Protein AF-A0A9D4ZXF5-F1 (afdb_monomer_lite)

Organism: Pisum sativum (NCBI:txid3888)

Sequence (281 aa):
MQYASSAAFLLAVYSNYLSAAKAQLNCPEGQIQPQELLNFVKSQADYILGKNPEDMSYLVGYGPKYPIHVHHRGASIASVFSLHSEVGCTQGFDAWYNRIQPNPNVIYGGLVGGPDRNDDYSDDRSNYEQTEPTISGSAPLVGIFAKLQSSYGNIGSYHNESPLPQRKNPSTAYLSKELTHKTPQGAPVEFLHSISSSWTVGTTTYYRHKVIIKNTSVKPVSDLKLVIENLSGSVWGLSPTGEKNTYELPQWLKVLNPGSECIFVYVQGGPQAKILIQSFH

pLDDT: mean 87.0, std 17.88, range [28.95, 98.56]

InterPro domains:
  IPR001701 Glycoside hydrolase family 9 [PF00759] (1-144)
  IPR008928 Six-hairpin glycosidase superfamily [SSF48208] (1-154)
  IPR012341 Six-hairpin glycosidase-like superfamily [G3DSA:1.50.10.10] (1-163)
  IPR018221 Glycoside hydrolase family 9, His active site [PS00592] (47-73)
  IPR019028 Carbohydrate binding domain CBM49 [PF09478] (190-268)
  IPR019028 Carbohydrate binding domain CBM49 [SM01063] (189-269)

Secondary structure (DSSP, 8-state):
-HHHHHHHHHHHHHHHHHHHTT--EEETTEEE-HHHHHHHHHHHHHHHTT-STT---SBTT-SSS--SS-S-HHHHSPPHHHHSS---HHHHIIIIIT-SSPPSS--TT-B-----TTS-----TT-HHHH---HHHHHHHHHHHHHHHHHTSS-----S------------------------TT-SEEEEEEEEEEEEETTEEEEEEEEEEEE-SSS-EES-EEEEET--S-EESSEE-SSTTEEE--TT--EE-TT-EEEEEEEEESSPPEEEEEE--

Radius of gyration: 23.38 Å; chains: 1; bounding box: 67×36×62 Å

Foldseek 3Di:
DLVLLVVLLVLLVVLVVCVVVVHWDDDPVGTHHSVNSLVVSVVSVVVCQQPAPVSAHLFWPHDPHYQQAAQDLVQQDADCVVVVDDADPVSSCVPGQQDPDGGNHTPGQFRFLAADPVNDADSHNVPRNGRYGDPSRRVSVVSSVVSVCVVVPDDDPPPPDDPDPPPPDDDPPPPQPFPQPDDPPPDQWGKTKTFPDWDDDDHWIKTKIKIKIFGQDQAKKFPWKKAWAPADWDKAQWDDDPDPSITHGDPVPGIAHHGRMGMMITMDTDDDIDMDTPDID

Structure (mmCIF, N/CA/C/O backbone):
data_AF-A0A9D4ZXF5-F1
#
_entry.id   AF-A0A9D4ZXF5-F1
#
loop_
_atom_site.group_PDB
_atom_site.id
_atom_site.type_symbol
_atom_site.label_atom_id
_atom_site.label_alt_id
_atom_site.label_comp_id
_atom_site.label_asym_id
_atom_site.label_entity_id
_atom_site.label_seq_id
_atom_site.pdbx_PDB_ins_code
_atom_site.Cartn_x
_atom_site.Cartn_y
_atom_site.Cartn_z
_atom_site.occupancy
_atom_site.B_iso_or_equiv
_atom_site.auth_seq_id
_atom_site.auth_comp_id
_atom_site.auth_asym_id
_atom_site.auth_atom_id
_atom_site.pdbx_PDB_model_num
ATOM 1 N N . MET A 1 1 ? -10.308 3.036 -8.025 1.00 95.25 1 MET A N 1
ATOM 2 C CA . MET A 1 1 ? -10.083 2.537 -6.649 1.00 95.25 1 MET A CA 1
ATOM 3 C C . MET A 1 1 ? -9.654 3.600 -5.651 1.00 95.25 1 MET A C 1
ATOM 5 O O . MET A 1 1 ? -10.119 3.530 -4.521 1.00 95.25 1 MET A O 1
ATOM 9 N N . GLN A 1 2 ? -8.863 4.614 -6.023 1.00 95.31 2 GLN A N 1
ATOM 10 C CA . GLN A 1 2 ? -8.478 5.701 -5.101 1.00 95.31 2 GLN A CA 1
ATOM 11 C C . GLN A 1 2 ? -9.657 6.349 -4.345 1.00 95.31 2 GLN A C 1
ATOM 13 O O . GLN A 1 2 ? -9.568 6.605 -3.144 1.00 95.31 2 GLN A O 1
ATOM 18 N N . TYR A 1 3 ? -10.773 6.612 -5.032 1.00 96.50 3 TYR A N 1
ATOM 19 C CA . TYR A 1 3 ? -11.962 7.182 -4.394 1.00 96.50 3 TYR A CA 1
ATOM 20 C C . TYR A 1 3 ? -12.623 6.210 -3.416 1.00 96.50 3 TYR A C 1
ATOM 22 O O . TYR A 1 3 ? -12.947 6.602 -2.298 1.00 96.50 3 TYR A O 1
ATOM 30 N N . ALA A 1 4 ? -12.767 4.942 -3.810 1.00 96.94 4 ALA A N 1
ATOM 31 C CA . ALA A 1 4 ? -13.351 3.904 -2.968 1.00 96.94 4 ALA A CA 1
ATOM 32 C C . ALA A 1 4 ? -12.530 3.694 -1.685 1.00 96.94 4 ALA A C 1
ATOM 34 O O . ALA A 1 4 ? -13.103 3.672 -0.597 1.00 96.94 4 ALA A O 1
ATOM 35 N N . SER A 1 5 ? -11.193 3.635 -1.782 1.00 97.75 5 SER A N 1
ATOM 36 C CA . SER A 1 5 ? -10.326 3.495 -0.604 1.00 97.75 5 SER A CA 1
ATOM 37 C C . SER A 1 5 ? -10.416 4.709 0.325 1.00 97.75 5 SER A C 1
ATOM 39 O O . SER A 1 5 ? -10.546 4.553 1.538 1.00 97.75 5 SER A O 1
ATOM 41 N N . SER A 1 6 ? -10.422 5.924 -0.226 1.00 98.00 6 SER A N 1
ATOM 42 C CA . SER A 1 6 ? -10.533 7.157 0.564 1.00 98.00 6 SER A CA 1
ATOM 43 C C . SER A 1 6 ? -11.889 7.276 1.266 1.00 98.00 6 SER A C 1
ATOM 45 O O . SER A 1 6 ? -11.947 7.572 2.460 1.00 98.00 6 SER A O 1
ATOM 47 N N . ALA A 1 7 ? -12.985 7.001 0.554 1.00 98.25 7 ALA A N 1
ATOM 48 C CA . ALA A 1 7 ? -14.332 7.028 1.116 1.00 98.25 7 ALA A CA 1
ATOM 49 C C . ALA A 1 7 ? -14.506 5.959 2.203 1.00 98.25 7 ALA A C 1
ATOM 51 O O . ALA A 1 7 ? -14.983 6.264 3.295 1.00 98.25 7 ALA A O 1
ATOM 52 N N . ALA A 1 8 ? -14.047 4.728 1.951 1.00 98.19 8 ALA A N 1
ATOM 53 C CA . ALA A 1 8 ? -14.083 3.654 2.939 1.00 98.19 8 ALA A CA 1
ATOM 54 C C . ALA A 1 8 ? -13.289 4.016 4.205 1.00 98.19 8 ALA A C 1
ATOM 56 O O . ALA A 1 8 ? -13.745 3.753 5.316 1.00 98.19 8 ALA A O 1
ATOM 57 N N . PHE A 1 9 ? -12.142 4.687 4.076 1.00 98.19 9 PHE A N 1
ATOM 58 C CA . PHE A 1 9 ? -11.377 5.142 5.235 1.00 98.19 9 PHE A CA 1
ATOM 59 C C . PHE A 1 9 ? -12.146 6.180 6.060 1.00 98.19 9 PHE A C 1
ATOM 61 O O . PHE A 1 9 ? -12.227 6.052 7.282 1.00 98.19 9 PHE A O 1
ATOM 68 N N . LEU A 1 10 ? -12.770 7.168 5.412 1.00 97.94 10 LEU A N 1
ATOM 69 C CA . LEU A 1 10 ? -13.590 8.164 6.107 1.00 97.94 10 LEU A CA 1
ATOM 70 C C . LEU A 1 10 ? -14.777 7.524 6.831 1.00 97.94 10 LEU A C 1
ATOM 72 O O . LEU A 1 10 ? -15.039 7.867 7.982 1.00 97.94 10 LEU A O 1
ATOM 76 N N . LEU A 1 11 ? -15.452 6.557 6.208 1.00 97.19 11 LEU A N 1
ATOM 77 C CA . LEU A 1 11 ? -16.541 5.813 6.847 1.00 97.19 11 LEU A CA 1
ATOM 78 C C . LEU A 1 11 ? -16.043 4.986 8.038 1.00 97.19 11 LEU A C 1
ATOM 80 O O . LEU A 1 11 ? -16.704 4.949 9.076 1.00 97.19 11 LEU A O 1
ATOM 84 N N . ALA A 1 12 ? -14.854 4.388 7.935 1.00 96.50 12 ALA A N 1
ATOM 85 C CA . ALA A 1 12 ? -14.232 3.665 9.041 1.00 96.50 12 ALA A CA 1
ATOM 86 C C . ALA A 1 12 ? -13.977 4.595 10.235 1.00 96.50 12 ALA A C 1
ATOM 88 O O . ALA A 1 12 ? -14.323 4.262 11.369 1.00 96.50 12 ALA A O 1
ATOM 89 N N . VAL A 1 13 ? -13.425 5.783 9.984 1.00 96.94 13 VAL A N 1
ATOM 90 C CA . VAL A 1 13 ? -13.195 6.802 11.016 1.00 96.94 13 VAL A CA 1
ATOM 91 C C . VAL A 1 13 ? -14.521 7.276 11.608 1.00 96.94 13 VAL A C 1
ATOM 93 O O . VAL A 1 13 ? -14.679 7.295 12.828 1.00 96.94 13 VAL A O 1
ATOM 96 N N . TYR A 1 14 ? -15.498 7.602 10.766 1.00 96.56 14 TYR A N 1
ATOM 97 C CA . TYR A 1 14 ? -16.788 8.122 11.206 1.00 96.56 14 TYR A CA 1
ATOM 98 C C . TYR A 1 14 ? -17.585 7.107 12.037 1.00 96.56 14 TYR A C 1
ATOM 100 O O . TYR A 1 14 ? -18.199 7.476 13.039 1.00 96.56 14 TYR A O 1
ATOM 108 N N . SER A 1 15 ? -17.487 5.813 11.719 1.00 95.44 15 SER A N 1
ATOM 109 C CA . SER A 1 15 ? -18.076 4.747 12.539 1.00 95.44 15 SER A CA 1
ATOM 110 C C . SER A 1 15 ? -17.567 4.755 13.990 1.00 95.44 15 SER A C 1
ATOM 112 O O . SER A 1 15 ? -18.337 4.499 14.918 1.00 95.44 15 SER A O 1
ATOM 114 N N . ASN A 1 16 ? -16.299 5.124 14.222 1.00 92.88 16 ASN A N 1
ATOM 115 C CA . ASN A 1 16 ? -15.750 5.240 15.575 1.00 92.88 16 ASN A CA 1
ATOM 116 C C . ASN A 1 16 ? -16.345 6.443 16.314 1.00 92.88 16 ASN A C 1
ATOM 118 O O . ASN A 1 16 ? -16.670 6.321 17.493 1.00 92.88 16 ASN A O 1
ATOM 122 N N . TYR A 1 17 ? -16.520 7.578 15.630 1.00 96.06 17 TYR A N 1
ATOM 123 C CA . TYR A 1 17 ? -17.163 8.760 16.211 1.00 96.06 17 TYR A CA 1
ATOM 124 C C . TYR A 1 17 ? -18.605 8.469 16.625 1.00 96.06 17 TYR A C 1
ATOM 126 O O . TYR A 1 17 ? -18.990 8.783 17.750 1.00 96.06 17 TYR A O 1
ATOM 134 N N . LEU A 1 18 ? -19.383 7.817 15.757 1.00 95.94 18 LEU A N 1
ATOM 135 C CA . LEU A 1 18 ? -20.759 7.435 16.075 1.00 95.94 18 LEU A CA 1
ATOM 136 C C . LEU A 1 18 ? -20.817 6.438 17.239 1.00 95.94 18 LEU A C 1
ATOM 138 O O . LEU A 1 18 ? -21.590 6.639 18.173 1.00 95.94 18 LEU A O 1
ATOM 142 N N . SER A 1 19 ? -19.946 5.423 17.240 1.00 93.56 19 SER A N 1
ATOM 143 C CA . SER A 1 19 ? -19.832 4.467 18.352 1.00 93.56 19 SER A CA 1
ATOM 144 C C . SER A 1 19 ? -19.529 5.165 19.681 1.00 93.56 19 SER A C 1
ATOM 146 O O . SER A 1 19 ? -20.197 4.911 20.682 1.00 93.56 19 SER A O 1
ATOM 148 N N . ALA A 1 20 ? -18.556 6.082 19.693 1.00 94.62 20 ALA A N 1
ATOM 149 C CA . ALA A 1 20 ? -18.167 6.829 20.888 1.00 94.62 20 ALA A CA 1
ATOM 150 C C . ALA A 1 20 ? -19.288 7.751 21.391 1.00 94.62 20 ALA A C 1
ATOM 152 O O . ALA A 1 20 ? -19.499 7.872 22.597 1.00 94.62 20 ALA A O 1
ATOM 153 N N . ALA A 1 21 ? -20.038 8.359 20.472 1.00 96.94 21 ALA A N 1
ATOM 154 C CA . ALA A 1 21 ? -21.180 9.210 20.786 1.00 96.94 21 ALA A CA 1
ATOM 155 C C . ALA A 1 21 ? -22.457 8.427 21.142 1.00 96.94 21 ALA A C 1
ATOM 157 O O . ALA A 1 21 ? -23.460 9.050 21.485 1.00 96.94 21 ALA A O 1
ATOM 158 N N . LYS A 1 22 ? -22.446 7.085 21.053 1.00 95.88 22 LYS A N 1
ATOM 159 C CA . LYS A 1 22 ? -23.650 6.232 21.124 1.00 95.88 22 LYS A CA 1
ATOM 160 C C . LYS A 1 22 ? -24.743 6.708 20.158 1.00 95.88 22 LYS A C 1
ATOM 162 O O . LYS A 1 22 ? -25.926 6.719 20.490 1.00 95.88 22 LYS A O 1
ATOM 167 N N . ALA A 1 23 ? -24.315 7.140 18.977 1.00 96.12 23 ALA A N 1
ATOM 168 C CA . ALA A 1 23 ? -25.153 7.702 17.934 1.00 96.12 23 ALA A CA 1
ATOM 169 C C . ALA A 1 23 ? -25.196 6.780 16.710 1.00 96.12 23 ALA A C 1
ATOM 171 O O . ALA A 1 23 ? -24.410 5.844 16.564 1.00 96.12 23 ALA A O 1
ATOM 172 N N . GLN A 1 24 ? -26.112 7.100 15.806 1.00 94.88 24 GLN A N 1
ATOM 173 C CA . GLN A 1 24 ? -26.309 6.434 14.525 1.00 94.88 24 GLN A CA 1
ATOM 174 C C . GLN A 1 24 ? -26.404 7.488 13.422 1.00 94.88 24 GLN A C 1
ATOM 176 O O . GLN A 1 24 ? -26.719 8.652 13.691 1.00 94.88 24 GLN A O 1
ATOM 181 N N . LEU A 1 25 ? -26.125 7.092 12.185 1.00 93.94 25 LEU A N 1
ATOM 182 C CA . LEU A 1 25 ? -26.249 7.977 11.034 1.00 93.94 25 LEU A CA 1
ATOM 183 C C . LEU A 1 25 ? -27.706 7.988 10.559 1.00 93.94 25 LEU A C 1
ATOM 185 O O . LEU A 1 25 ? -28.269 6.938 10.269 1.00 93.94 25 LEU A O 1
ATOM 189 N N . ASN A 1 26 ? -28.310 9.172 10.473 1.00 93.81 26 ASN A N 1
ATOM 190 C CA . ASN A 1 26 ? -29.663 9.341 9.946 1.00 93.81 26 ASN A CA 1
ATOM 191 C C . ASN A 1 26 ? -29.586 9.753 8.470 1.00 93.81 26 ASN A C 1
ATOM 193 O O . ASN A 1 26 ? -29.173 10.872 8.162 1.00 93.81 26 ASN A O 1
ATOM 197 N N . CYS A 1 27 ? -29.987 8.860 7.571 1.00 91.81 27 CYS A N 1
ATOM 198 C CA . CYS A 1 27 ? -30.109 9.110 6.138 1.00 91.81 27 CYS A CA 1
ATOM 199 C C . CYS A 1 27 ? -31.594 9.247 5.747 1.00 91.81 27 CYS A C 1
ATOM 201 O O . CYS A 1 27 ? -32.458 8.729 6.456 1.00 91.81 27 CYS A O 1
ATOM 203 N N . PRO A 1 28 ? -31.920 9.896 4.611 1.00 94.88 28 PRO A N 1
ATOM 204 C CA . PRO A 1 28 ? -33.304 9.991 4.128 1.00 94.88 28 PRO A CA 1
ATOM 205 C C . PRO A 1 28 ? -33.998 8.630 3.964 1.00 94.88 28 PRO A C 1
ATOM 207 O O . PRO A 1 28 ? -35.202 8.523 4.167 1.00 94.88 28 PRO A O 1
ATOM 210 N N . GLU A 1 29 ? -33.227 7.598 3.621 1.00 92.06 29 GLU A N 1
ATOM 211 C CA . GLU A 1 29 ? -33.713 6.240 3.349 1.00 92.06 29 GLU A CA 1
ATOM 212 C C . GLU A 1 29 ? -33.684 5.317 4.578 1.00 92.06 29 GLU A C 1
ATOM 214 O O . GLU A 1 29 ? -34.184 4.196 4.518 1.00 92.06 29 GLU A O 1
ATOM 219 N N . GLY A 1 30 ? -33.115 5.759 5.704 1.00 93.00 30 GLY A N 1
ATOM 220 C CA . GLY A 1 30 ? -33.030 4.930 6.902 1.00 93.00 30 GLY A CA 1
ATOM 221 C C . GLY A 1 30 ? -31.923 5.327 7.869 1.00 93.00 30 GLY A C 1
ATOM 222 O O . GLY A 1 30 ? -31.169 6.276 7.659 1.00 93.00 30 GLY A O 1
ATOM 223 N N . GLN A 1 31 ? -31.837 4.579 8.963 1.00 95.31 31 GLN A N 1
ATOM 224 C CA . GLN A 1 31 ? -30.826 4.765 9.998 1.00 95.31 31 GLN A CA 1
ATOM 225 C C . GLN A 1 31 ? -29.741 3.706 9.837 1.00 95.31 31 GLN A C 1
ATOM 227 O O . GLN A 1 31 ? -30.060 2.534 9.672 1.00 95.31 31 GLN A O 1
ATOM 232 N N . ILE A 1 32 ? -28.477 4.122 9.898 1.00 96.06 32 ILE A N 1
ATOM 233 C CA . ILE A 1 32 ? -27.320 3.240 9.729 1.00 96.06 32 ILE A CA 1
ATOM 234 C C . ILE A 1 32 ? -26.534 3.203 11.036 1.00 96.06 32 ILE A C 1
ATOM 236 O O . ILE A 1 32 ? -26.050 4.231 11.529 1.00 96.06 32 ILE A O 1
ATOM 240 N N . GLN A 1 33 ? -26.386 2.006 11.593 1.00 96.50 33 GLN A N 1
ATOM 241 C CA . GLN A 1 33 ? -25.589 1.771 12.788 1.00 96.50 33 GLN A CA 1
ATOM 242 C C . GLN A 1 33 ? -24.088 1.861 12.483 1.00 96.50 33 GLN A C 1
ATOM 244 O O . GLN A 1 33 ? -23.643 1.519 11.383 1.00 96.50 33 GLN A O 1
ATOM 249 N N . PRO A 1 34 ? -23.252 2.226 13.473 1.00 95.31 34 PRO A N 1
ATOM 250 C CA . PRO A 1 34 ? -21.798 2.246 13.301 1.00 95.31 34 PRO A CA 1
ATOM 251 C C . PRO A 1 34 ? -21.220 0.928 12.767 1.00 95.31 34 PRO A C 1
ATOM 253 O O . PRO A 1 34 ? -20.305 0.930 11.944 1.00 95.31 34 PRO A O 1
ATOM 256 N N . GLN A 1 35 ? -21.775 -0.206 13.205 1.00 94.38 35 GLN A N 1
ATOM 257 C CA . GLN A 1 35 ? -21.333 -1.525 12.759 1.00 94.38 35 GLN A CA 1
ATOM 258 C C . GLN A 1 35 ? -21.677 -1.792 11.287 1.00 94.38 35 GLN A C 1
ATOM 260 O O . GLN A 1 35 ? -20.901 -2.439 10.588 1.00 94.38 35 GLN A O 1
ATOM 265 N N . GLU A 1 36 ? -22.800 -1.273 10.793 1.00 95.62 36 GLU A N 1
ATOM 266 C CA . GLU A 1 36 ? -23.184 -1.401 9.384 1.00 95.62 36 GLU A CA 1
ATOM 267 C C . GLU A 1 36 ? -22.233 -0.608 8.481 1.00 95.62 36 GLU A C 1
ATOM 269 O O . GLU A 1 36 ? -21.812 -1.117 7.442 1.00 95.62 36 GLU A O 1
ATOM 274 N N . LEU A 1 37 ? -21.783 0.575 8.926 1.00 95.50 37 LEU A N 1
ATOM 275 C CA . LEU A 1 37 ? -20.719 1.319 8.242 1.00 95.50 37 LEU A CA 1
ATOM 276 C C . LEU A 1 37 ? -19.417 0.513 8.173 1.00 95.50 37 LEU A C 1
ATOM 278 O O . LEU A 1 37 ? -18.799 0.443 7.113 1.00 95.50 37 LEU A O 1
ATOM 282 N N . LEU A 1 38 ? -19.003 -0.131 9.270 1.00 94.88 38 LEU A N 1
ATOM 283 C CA . LEU A 1 38 ? -17.802 -0.975 9.261 1.00 94.88 38 LEU A CA 1
ATOM 284 C C . LEU A 1 38 ? -17.952 -2.209 8.368 1.00 94.88 38 LEU A C 1
ATOM 286 O O . LEU A 1 38 ? -16.993 -2.582 7.693 1.00 94.88 38 LEU A O 1
ATOM 290 N N . ASN A 1 39 ? -19.137 -2.817 8.311 1.00 96.00 39 ASN A N 1
ATOM 291 C CA . ASN A 1 39 ? -19.411 -3.926 7.397 1.00 96.00 39 ASN A CA 1
ATOM 292 C C . ASN A 1 39 ? -19.307 -3.473 5.932 1.00 96.00 39 ASN A C 1
ATOM 294 O O . ASN A 1 39 ? -18.714 -4.177 5.112 1.00 96.00 39 ASN A O 1
ATOM 298 N N . PHE A 1 40 ? -19.803 -2.274 5.611 1.00 96.81 40 PHE A N 1
ATOM 299 C CA . PHE A 1 40 ? -19.627 -1.677 4.289 1.00 96.81 40 PHE A CA 1
ATOM 300 C C . PHE A 1 40 ? -18.146 -1.424 3.976 1.00 96.81 40 PHE A C 1
ATOM 302 O O . PHE A 1 40 ? -17.667 -1.854 2.929 1.00 96.81 40 PHE A O 1
ATOM 309 N N . VAL A 1 41 ? -17.381 -0.828 4.896 1.00 97.69 41 VAL A N 1
ATOM 310 C CA . VAL A 1 41 ? -15.923 -0.647 4.738 1.00 97.69 41 VAL A CA 1
ATOM 311 C C . VAL A 1 41 ? -15.222 -1.976 4.481 1.00 97.69 41 VAL A C 1
ATOM 313 O O . VAL A 1 41 ? -14.390 -2.069 3.578 1.00 97.69 41 VAL A O 1
ATOM 316 N N . LYS A 1 42 ? -15.576 -3.019 5.239 1.00 97.38 42 LYS A N 1
ATOM 317 C CA . LYS A 1 42 ? -15.036 -4.361 5.033 1.00 97.38 42 LYS A CA 1
ATOM 318 C C . LYS A 1 42 ? -15.361 -4.876 3.633 1.00 97.38 42 LYS A C 1
ATOM 320 O O . LYS A 1 42 ? -14.477 -5.428 2.998 1.00 97.38 42 LYS A O 1
ATOM 325 N N . SER A 1 43 ? -16.576 -4.662 3.125 1.00 98.06 43 SER A N 1
ATOM 326 C CA . SER A 1 43 ? -16.932 -5.075 1.759 1.00 98.06 43 SER A CA 1
ATOM 327 C C . SER A 1 43 ? -16.052 -4.410 0.695 1.00 98.06 43 SER A C 1
ATOM 329 O O . SER A 1 43 ? -15.639 -5.075 -0.247 1.00 98.06 43 SER A O 1
ATOM 331 N N . GLN A 1 44 ? -15.699 -3.132 0.880 1.00 98.38 44 GLN A N 1
ATOM 332 C CA . GLN A 1 44 ? -14.809 -2.415 -0.037 1.00 98.38 44 GLN A CA 1
ATOM 333 C C . GLN A 1 44 ? -13.371 -2.938 0.052 1.00 98.38 44 GLN A C 1
ATOM 335 O O . GLN A 1 44 ? -12.710 -3.115 -0.968 1.00 98.38 44 GLN A O 1
ATOM 340 N N . ALA A 1 45 ? -12.895 -3.232 1.265 1.00 97.88 45 ALA A N 1
ATOM 341 C CA . ALA A 1 45 ? -11.596 -3.865 1.470 1.00 97.88 45 ALA A CA 1
ATOM 342 C C . ALA A 1 45 ? -11.546 -5.271 0.850 1.00 97.88 45 ALA A C 1
ATOM 344 O O . ALA A 1 45 ? -10.616 -5.572 0.112 1.00 97.88 45 ALA A O 1
ATOM 345 N N . ASP A 1 46 ? -12.560 -6.103 1.094 1.00 97.81 46 ASP A N 1
ATOM 346 C CA . ASP A 1 46 ? -12.675 -7.442 0.513 1.00 97.81 46 ASP A CA 1
ATOM 347 C C . ASP A 1 46 ? -12.678 -7.365 -1.020 1.00 97.81 46 ASP A C 1
ATOM 349 O O . ASP A 1 46 ? -11.957 -8.125 -1.660 1.00 97.81 46 ASP A O 1
ATOM 353 N N . TYR A 1 47 ? -13.435 -6.430 -1.610 1.00 98.50 47 TYR A N 1
ATOM 354 C CA . TYR A 1 47 ? -13.469 -6.214 -3.058 1.00 98.50 47 TYR A CA 1
ATOM 355 C C . TYR A 1 47 ? -12.078 -5.869 -3.603 1.00 98.50 47 TYR A C 1
ATOM 357 O O . TYR A 1 47 ? -11.624 -6.490 -4.561 1.00 98.50 47 TYR A O 1
ATOM 365 N N . ILE A 1 48 ? -11.367 -4.924 -2.975 1.00 98.44 48 ILE A N 1
ATOM 366 C CA . ILE A 1 48 ? -9.995 -4.548 -3.363 1.00 98.44 48 ILE A CA 1
ATOM 367 C C . ILE A 1 48 ? -9.039 -5.743 -3.275 1.00 98.44 48 ILE A C 1
ATOM 369 O O . ILE A 1 48 ? -8.132 -5.859 -4.095 1.00 98.44 48 ILE A O 1
ATOM 373 N N . LEU A 1 49 ? -9.231 -6.621 -2.292 1.00 97.56 49 LEU A N 1
ATOM 374 C CA . LEU A 1 49 ? -8.361 -7.765 -2.019 1.00 97.56 49 LEU A CA 1
ATOM 375 C C . LEU A 1 49 ? -8.731 -9.039 -2.799 1.00 97.56 49 LEU A C 1
ATOM 377 O O . LEU A 1 49 ? -8.050 -10.050 -2.634 1.00 97.56 49 LEU A O 1
ATOM 381 N N . GLY A 1 50 ? -9.763 -9.001 -3.649 1.00 95.94 50 GLY A N 1
ATOM 382 C CA . GLY A 1 50 ? -10.095 -10.096 -4.568 1.00 95.94 50 GLY A CA 1
ATOM 383 C C . GLY A 1 50 ? -11.545 -10.562 -4.555 1.00 95.94 50 GLY A C 1
ATOM 384 O O . GLY A 1 50 ? -11.931 -11.337 -5.418 1.00 95.94 50 GLY A O 1
ATOM 385 N N . LYS A 1 51 ? -12.393 -10.082 -3.639 1.00 96.38 51 LYS A N 1
ATOM 386 C CA . LYS A 1 51 ? -13.825 -10.428 -3.617 1.00 96.38 51 LYS A CA 1
ATOM 387 C C . LYS A 1 51 ? -14.613 -9.600 -4.639 1.00 96.38 51 LYS A C 1
ATOM 389 O O . LYS A 1 51 ? -15.469 -8.793 -4.279 1.00 96.38 51 LYS A O 1
ATOM 394 N N . ASN A 1 52 ? -14.291 -9.796 -5.907 1.00 96.75 52 ASN A N 1
ATOM 395 C CA . ASN A 1 52 ? -14.871 -9.124 -7.065 1.00 96.75 52 ASN A CA 1
ATOM 396 C C . ASN A 1 52 ? -15.092 -10.142 -8.205 1.00 96.75 52 ASN A C 1
ATOM 398 O O . ASN A 1 52 ? -14.624 -11.277 -8.089 1.00 96.75 52 ASN A O 1
ATOM 402 N N . PRO A 1 53 ? -15.821 -9.786 -9.279 1.00 96.81 53 PRO A N 1
ATOM 403 C CA . PRO A 1 53 ? -16.126 -10.716 -10.373 1.00 96.81 53 PRO A CA 1
ATOM 404 C C . PRO A 1 53 ? -14.896 -11.340 -11.048 1.00 96.81 53 PRO A C 1
ATOM 406 O O . PRO A 1 53 ? -14.969 -12.467 -11.528 1.00 96.81 53 PRO A O 1
ATOM 409 N N . GLU A 1 54 ? -13.764 -10.635 -11.031 1.00 91.56 54 GLU A N 1
ATOM 410 C CA . GLU A 1 54 ? -12.496 -11.085 -11.607 1.00 91.56 54 GLU A CA 1
ATOM 411 C C . GLU A 1 54 ? -11.674 -12.000 -10.681 1.00 91.56 54 GLU A C 1
ATOM 413 O O . GLU A 1 54 ? -10.628 -12.502 -11.104 1.00 91.56 54 GLU A O 1
ATOM 418 N N . ASP A 1 55 ? -12.100 -12.216 -9.430 1.00 95.50 55 ASP A N 1
ATOM 419 C CA . ASP A 1 55 ? -11.343 -12.941 -8.392 1.00 95.50 55 ASP A CA 1
ATOM 420 C C . ASP A 1 55 ? -9.878 -12.460 -8.300 1.00 95.50 55 ASP A C 1
ATOM 422 O O . ASP A 1 55 ? -8.921 -13.236 -8.225 1.00 95.50 55 ASP A O 1
ATOM 426 N N . MET A 1 56 ? -9.684 -11.140 -8.414 1.00 95.06 56 MET A N 1
ATOM 427 C CA . MET A 1 56 ? -8.374 -10.508 -8.592 1.00 95.06 56 MET A CA 1
ATOM 428 C C . MET A 1 56 ? -8.135 -9.419 -7.555 1.00 95.06 56 MET A C 1
ATOM 430 O O . MET A 1 56 ? -8.929 -8.494 -7.406 1.00 95.06 56 MET A O 1
ATOM 434 N N . SER A 1 57 ? -7.006 -9.476 -6.856 1.00 98.06 57 SER A N 1
ATOM 435 C CA . SER A 1 57 ? -6.594 -8.396 -5.964 1.00 98.06 57 SER A CA 1
ATOM 436 C C . SER A 1 57 ? -6.143 -7.185 -6.774 1.00 98.06 57 SER A C 1
ATOM 438 O O . SER A 1 57 ? -5.192 -7.273 -7.543 1.00 98.06 57 SER A O 1
ATOM 440 N N . TYR A 1 58 ? -6.742 -6.023 -6.529 1.00 98.50 58 TYR A N 1
ATOM 441 C CA . TYR A 1 58 ? -6.263 -4.734 -7.039 1.00 98.50 58 TYR A CA 1
ATOM 442 C C . TYR A 1 58 ? -5.131 -4.142 -6.178 1.00 98.50 58 TYR A C 1
ATOM 444 O O . TYR A 1 58 ? -4.583 -3.084 -6.494 1.00 98.50 58 TYR A O 1
ATOM 452 N N . LEU A 1 59 ? -4.748 -4.819 -5.091 1.00 98.31 59 LEU A N 1
ATOM 453 C CA . LEU A 1 59 ? -3.538 -4.527 -4.331 1.00 98.31 59 LEU A CA 1
ATOM 454 C C . LEU A 1 59 ? -2.392 -5.409 -4.846 1.00 98.31 59 LEU A C 1
ATOM 456 O O . LEU A 1 59 ? -2.401 -6.630 -4.670 1.00 98.31 59 LEU A O 1
ATOM 460 N N . VAL A 1 60 ? -1.401 -4.791 -5.486 1.00 98.44 60 VAL A N 1
ATOM 461 C CA . VAL A 1 60 ? -0.302 -5.502 -6.153 1.00 98.44 60 VAL A CA 1
ATOM 462 C C . VAL A 1 60 ? 0.476 -6.367 -5.160 1.00 98.44 60 VAL A C 1
ATOM 464 O O . VAL A 1 60 ? 0.887 -5.902 -4.092 1.00 98.44 60 VAL A O 1
ATOM 467 N N . GLY A 1 61 ? 0.702 -7.627 -5.538 1.00 95.88 61 GLY A N 1
ATOM 468 C CA . GLY A 1 61 ? 1.442 -8.605 -4.741 1.00 95.88 61 GLY A CA 1
ATOM 469 C C . GLY A 1 61 ? 0.658 -9.217 -3.577 1.00 95.88 61 GLY A C 1
ATOM 470 O O . GLY A 1 61 ? 1.251 -9.937 -2.775 1.00 95.88 61 GLY A O 1
ATOM 471 N N . TYR A 1 62 ? -0.645 -8.940 -3.464 1.00 95.06 62 TYR A N 1
ATOM 472 C CA . TYR A 1 62 ? -1.538 -9.591 -2.508 1.00 95.06 62 TYR A CA 1
ATOM 473 C C . TYR A 1 62 ? -2.405 -10.645 -3.203 1.00 95.06 62 TYR A C 1
ATOM 475 O O . TYR A 1 62 ? -2.928 -10.405 -4.287 1.00 95.06 62 TYR A O 1
ATOM 483 N N . GLY A 1 63 ? -2.595 -11.793 -2.551 1.00 90.38 63 GLY A N 1
ATOM 484 C CA . GLY A 1 63 ? -3.423 -12.880 -3.072 1.00 90.38 63 GLY A CA 1
ATOM 485 C C . GLY A 1 63 ? -2.790 -13.646 -4.246 1.00 90.38 63 GLY A C 1
ATOM 486 O O . GLY A 1 63 ? -1.659 -13.366 -4.650 1.00 90.38 63 GLY A O 1
ATOM 487 N N . PRO A 1 64 ? -3.498 -14.657 -4.778 1.00 86.81 64 PRO A N 1
ATOM 488 C CA . PRO A 1 64 ? -2.990 -15.520 -5.846 1.00 86.81 64 PRO A CA 1
ATOM 489 C C . PRO A 1 64 ? -3.046 -14.882 -7.246 1.00 86.81 64 PRO A C 1
ATOM 491 O O . PRO A 1 64 ? -2.283 -15.290 -8.119 1.00 86.81 64 PRO A O 1
ATOM 494 N N . LYS A 1 65 ? -3.923 -13.890 -7.463 1.00 93.69 65 LYS A N 1
ATOM 495 C CA . LYS A 1 65 ? -4.114 -13.169 -8.734 1.00 93.69 65 LYS A CA 1
ATOM 496 C C . LYS A 1 65 ? -4.086 -11.660 -8.463 1.00 93.69 65 LYS A C 1
ATOM 498 O O . LYS A 1 65 ? -4.882 -11.173 -7.666 1.00 93.69 65 LYS A O 1
ATOM 503 N N . TYR A 1 66 ? -3.171 -10.933 -9.103 1.00 98.00 66 TYR A N 1
ATOM 504 C CA . TYR A 1 66 ? -2.997 -9.477 -8.974 1.00 98.00 66 TYR A CA 1
ATOM 505 C C . TYR A 1 66 ? -2.357 -8.884 -10.247 1.00 98.00 66 TYR A C 1
ATOM 507 O O . TYR A 1 66 ? -1.772 -9.653 -11.012 1.00 98.00 66 TYR A O 1
ATOM 515 N N . PRO A 1 67 ? -2.436 -7.555 -10.486 1.00 98.00 67 PRO A N 1
ATOM 516 C CA . PRO A 1 67 ? -1.869 -6.919 -11.674 1.00 98.00 67 PRO A CA 1
ATOM 517 C C . PRO A 1 67 ? -0.354 -7.095 -11.773 1.00 98.00 67 PRO A C 1
ATOM 519 O O . PRO A 1 67 ? 0.382 -6.772 -10.834 1.00 98.00 67 PRO A O 1
ATOM 522 N N . ILE A 1 68 ? 0.124 -7.560 -12.923 1.00 97.75 68 ILE A N 1
ATOM 523 C CA . ILE A 1 68 ? 1.545 -7.789 -13.205 1.00 97.75 68 ILE A CA 1
ATOM 524 C C . ILE A 1 68 ? 2.097 -6.850 -14.287 1.00 97.75 68 ILE A C 1
ATOM 526 O O . ILE A 1 68 ? 3.314 -6.819 -14.487 1.00 97.75 68 ILE A O 1
ATOM 530 N N . HIS A 1 69 ? 1.264 -6.018 -14.920 1.00 98.00 69 HIS A N 1
ATOM 531 C CA . HIS A 1 69 ? 1.668 -5.034 -15.935 1.00 98.00 69 HIS A CA 1
ATOM 532 C C . HIS A 1 69 ? 1.423 -3.586 -15.498 1.00 98.00 69 HIS A C 1
ATOM 534 O O . HIS A 1 69 ? 1.177 -2.720 -16.323 1.00 98.00 69 HIS A O 1
ATOM 540 N N . VAL A 1 70 ? 1.555 -3.269 -14.208 1.00 98.06 70 VAL A N 1
ATOM 541 C CA . VAL A 1 70 ? 1.262 -1.918 -13.692 1.00 98.06 70 VAL A CA 1
ATOM 542 C C . VAL A 1 70 ? 2.036 -0.777 -14.366 1.00 98.06 70 VAL A C 1
ATOM 544 O O . VAL A 1 70 ? 3.242 -0.898 -14.627 1.00 98.06 70 VAL A O 1
ATOM 547 N N . HIS A 1 71 ? 1.368 0.364 -14.565 1.00 97.75 71 HIS A N 1
ATOM 548 C CA . HIS A 1 71 ? 1.945 1.612 -15.078 1.00 97.75 71 HIS A CA 1
ATOM 549 C C . HIS A 1 71 ? 2.864 2.270 -14.035 1.00 97.75 71 HIS A C 1
ATOM 551 O O . HIS A 1 71 ? 2.541 3.276 -13.413 1.00 97.75 71 HIS A O 1
ATOM 557 N N . HIS A 1 72 ? 4.034 1.680 -13.789 1.00 97.38 72 HIS A N 1
ATOM 558 C CA . HIS A 1 72 ? 5.014 2.218 -12.847 1.00 97.38 72 HIS A CA 1
ATOM 559 C C . HIS A 1 72 ? 6.439 1.985 -13.356 1.00 97.38 72 HIS A C 1
ATOM 561 O O . HIS A 1 72 ? 6.854 0.848 -13.590 1.00 97.38 72 HIS A O 1
ATOM 567 N N . ARG A 1 73 ? 7.230 3.055 -13.513 1.00 95.19 73 ARG A N 1
ATOM 568 C CA . ARG A 1 73 ? 8.593 2.986 -14.092 1.00 95.19 73 ARG A CA 1
ATOM 569 C C . ARG A 1 73 ? 9.517 2.067 -13.297 1.00 95.19 73 ARG A C 1
ATOM 571 O O . ARG A 1 73 ? 10.140 1.181 -13.865 1.00 95.19 73 ARG A O 1
ATOM 578 N N . GLY A 1 74 ? 9.535 2.211 -11.971 1.00 94.06 74 GLY A N 1
ATOM 579 C CA . GLY A 1 74 ? 10.337 1.348 -11.100 1.00 94.06 74 GLY A CA 1
ATOM 580 C C . GLY A 1 74 ? 9.858 -0.108 -11.051 1.00 94.06 74 GLY A C 1
ATOM 581 O O . GLY A 1 74 ? 10.612 -0.976 -10.632 1.00 94.06 74 GLY A O 1
ATOM 582 N N . ALA A 1 75 ? 8.622 -0.394 -11.478 1.00 96.56 75 ALA A N 1
ATOM 583 C CA . ALA A 1 75 ? 8.116 -1.763 -11.576 1.00 96.56 75 ALA A CA 1
ATOM 584 C C . ALA A 1 75 ? 8.472 -2.378 -12.936 1.00 96.56 75 ALA A C 1
ATOM 586 O O . ALA A 1 75 ? 8.958 -3.502 -13.002 1.00 96.56 75 ALA A O 1
ATOM 587 N N . SER A 1 76 ? 8.258 -1.611 -14.008 1.00 96.00 76 SER A N 1
ATOM 588 C CA . SER A 1 76 ? 8.397 -2.033 -15.405 1.00 96.00 76 SER A CA 1
ATOM 589 C C . SER A 1 76 ? 9.837 -2.110 -15.906 1.00 96.00 76 SER A C 1
ATOM 591 O O . SER A 1 76 ? 10.127 -2.969 -16.731 1.00 96.00 76 SER A O 1
ATOM 593 N N . ILE A 1 77 ? 10.749 -1.273 -15.408 1.00 96.25 77 ILE A N 1
ATOM 594 C CA . ILE A 1 77 ? 12.165 -1.289 -15.801 1.00 96.25 77 ILE A CA 1
ATOM 595 C C . ILE A 1 77 ? 12.936 -2.215 -14.860 1.00 96.25 77 ILE A C 1
ATOM 597 O O . ILE A 1 77 ? 12.865 -2.066 -13.639 1.00 96.25 77 ILE A O 1
ATOM 601 N N . ALA A 1 78 ? 13.689 -3.176 -15.403 1.00 94.19 78 ALA A N 1
ATOM 602 C CA . ALA A 1 78 ? 14.471 -4.081 -14.562 1.00 94.19 78 ALA A CA 1
ATOM 603 C C . ALA A 1 78 ? 15.514 -3.313 -13.738 1.00 94.19 78 ALA A C 1
ATOM 605 O O . ALA A 1 78 ? 16.066 -2.306 -14.177 1.00 94.19 78 ALA A O 1
ATOM 606 N N . SER A 1 79 ? 15.780 -3.795 -12.522 1.00 92.00 79 SER A N 1
ATOM 607 C CA . SER A 1 79 ? 16.703 -3.109 -11.618 1.00 92.00 79 SER A CA 1
ATOM 608 C C . SER A 1 79 ? 18.119 -3.015 -12.201 1.00 92.00 79 SER A C 1
ATOM 610 O O . SER A 1 79 ? 18.579 -3.936 -12.882 1.00 92.00 79 SER A O 1
ATOM 612 N N . VAL A 1 80 ? 18.853 -1.957 -11.842 1.00 91.44 80 VAL A N 1
ATOM 613 C CA . VAL A 1 80 ? 20.280 -1.794 -12.192 1.00 91.44 80 VAL A CA 1
ATOM 614 C C . VAL A 1 80 ? 21.129 -2.989 -11.746 1.00 91.44 80 VAL A C 1
ATOM 616 O O . VAL A 1 80 ? 22.105 -3.337 -12.395 1.00 91.44 80 VAL A O 1
ATOM 619 N N . PHE A 1 81 ? 20.728 -3.687 -10.683 1.00 89.06 81 PHE A N 1
ATOM 620 C CA . PHE A 1 81 ? 21.417 -4.889 -10.214 1.00 89.06 81 PHE A CA 1
ATOM 621 C C . PHE A 1 81 ? 21.202 -6.111 -11.109 1.00 89.06 81 PHE A C 1
ATOM 623 O O . PHE A 1 81 ? 21.982 -7.053 -11.057 1.00 89.06 81 PHE A O 1
ATOM 630 N N . SER A 1 82 ? 20.107 -6.140 -11.865 1.00 88.38 82 SER A N 1
ATOM 631 C CA . SER A 1 82 ? 19.807 -7.213 -12.813 1.00 88.38 82 SER A CA 1
ATOM 632 C C . SER A 1 82 ? 20.391 -6.893 -14.185 1.00 88.38 82 SER A C 1
ATOM 634 O O . SER A 1 82 ? 20.959 -7.769 -14.829 1.00 88.38 82 SER A O 1
ATOM 636 N N . LEU A 1 83 ? 20.285 -5.632 -14.609 1.00 91.62 83 LEU A N 1
ATOM 637 C CA . LEU A 1 83 ? 20.788 -5.166 -15.901 1.00 91.62 83 LEU A CA 1
ATOM 638 C C . LEU A 1 83 ? 22.295 -4.897 -15.907 1.00 91.62 83 LEU A C 1
ATOM 640 O O . LEU A 1 83 ? 22.903 -4.944 -16.968 1.00 91.62 83 LEU A O 1
ATOM 644 N N . HIS A 1 84 ? 22.894 -4.625 -14.745 1.00 91.31 84 HIS A N 1
ATOM 645 C CA . HIS A 1 84 ? 24.268 -4.127 -14.610 1.00 91.31 84 HIS A CA 1
ATOM 646 C C . HIS A 1 84 ? 24.526 -2.841 -15.421 1.00 91.31 84 HIS A C 1
ATOM 648 O O . HIS A 1 84 ? 25.664 -2.534 -15.769 1.00 91.31 84 HIS A O 1
ATOM 654 N N . SER A 1 85 ? 23.466 -2.083 -15.715 1.00 92.62 85 SER A N 1
ATOM 655 C CA . SER A 1 85 ? 23.505 -0.825 -16.457 1.00 92.62 85 SER A CA 1
ATOM 656 C C . SER A 1 85 ? 22.352 0.086 -16.042 1.00 92.62 85 SER A C 1
ATOM 658 O O . SER A 1 85 ? 21.297 -0.378 -15.599 1.00 92.62 85 SER A O 1
ATOM 660 N N . GLU A 1 86 ? 22.542 1.390 -16.217 1.00 92.25 86 GLU A N 1
ATOM 661 C CA . GLU A 1 86 ? 21.463 2.367 -16.091 1.00 92.25 86 GLU A CA 1
ATOM 662 C C . GLU A 1 86 ? 20.547 2.322 -17.321 1.00 92.25 86 GLU A C 1
ATOM 664 O O . GLU A 1 86 ? 20.962 1.917 -18.409 1.00 92.25 86 GLU A O 1
ATOM 669 N N . VAL A 1 87 ? 19.291 2.730 -17.139 1.00 93.06 87 VAL A N 1
ATOM 670 C CA . VAL A 1 87 ? 18.310 2.873 -18.220 1.00 93.06 87 VAL A CA 1
ATOM 671 C C . VAL A 1 87 ? 17.872 4.329 -18.253 1.00 93.06 87 VAL A C 1
ATOM 673 O O . VAL A 1 87 ? 17.277 4.825 -17.296 1.00 93.06 87 VAL A O 1
ATOM 676 N N . GLY A 1 88 ? 18.181 5.019 -19.351 1.00 91.88 88 GLY A N 1
ATOM 677 C CA . GLY A 1 88 ? 17.773 6.411 -19.550 1.00 91.88 88 GLY A CA 1
ATOM 678 C C . GLY A 1 88 ? 16.268 6.547 -19.802 1.00 91.88 88 GLY A C 1
ATOM 679 O O . GLY A 1 88 ? 15.600 5.575 -20.143 1.00 91.88 88 GLY A O 1
ATOM 680 N N . CYS A 1 89 ? 15.721 7.761 -19.692 1.00 88.56 89 CYS A N 1
ATOM 681 C CA . CYS A 1 89 ? 14.278 8.003 -19.840 1.00 88.56 89 CYS A CA 1
ATOM 682 C C . CYS A 1 89 ? 13.709 7.512 -21.183 1.00 88.56 89 CYS A C 1
ATOM 684 O O . CYS A 1 89 ? 12.744 6.749 -21.192 1.00 88.56 89 CYS A O 1
ATOM 686 N N . THR A 1 90 ? 14.320 7.915 -22.303 1.00 93.88 90 THR A N 1
ATOM 687 C CA . THR A 1 90 ? 13.882 7.522 -23.655 1.00 93.88 90 THR A CA 1
ATOM 688 C C . THR A 1 90 ? 14.021 6.019 -23.864 1.00 93.88 90 THR A C 1
ATOM 690 O O . THR A 1 90 ? 13.084 5.366 -24.297 1.00 93.88 90 THR A O 1
ATOM 693 N N . GLN A 1 91 ? 15.143 5.441 -23.432 1.00 91.81 91 GLN A N 1
ATOM 694 C CA . GLN A 1 91 ? 15.364 3.996 -23.486 1.00 91.81 91 GLN A CA 1
ATOM 695 C C . GLN A 1 91 ? 14.341 3.223 -22.637 1.00 91.81 91 GLN A C 1
ATOM 697 O O . GLN A 1 91 ? 13.886 2.152 -23.030 1.00 91.81 91 GLN A O 1
ATOM 702 N N . GLY A 1 92 ? 13.967 3.766 -21.476 1.00 92.81 92 GLY A N 1
ATOM 703 C CA . GLY A 1 92 ? 12.897 3.263 -20.621 1.00 92.81 92 GLY A CA 1
ATOM 704 C C . GLY A 1 92 ? 11.571 3.191 -21.369 1.00 92.81 92 GLY A C 1
ATOM 705 O O . GLY A 1 92 ? 10.912 2.154 -21.379 1.00 92.81 92 GLY A O 1
ATOM 706 N N . PHE A 1 93 ? 11.202 4.282 -22.035 1.00 91.69 93 PHE A N 1
ATOM 707 C CA . PHE A 1 93 ? 9.992 4.338 -22.843 1.00 91.69 93 PHE A CA 1
ATOM 708 C C . PHE A 1 93 ? 10.042 3.343 -24.012 1.00 91.69 93 PHE A C 1
ATOM 710 O O . PHE A 1 93 ? 9.178 2.476 -24.111 1.00 91.69 93 PHE A O 1
ATOM 717 N N . ASP A 1 94 ? 11.093 3.387 -24.827 1.00 92.81 94 ASP A N 1
ATOM 718 C CA . ASP A 1 94 ? 11.190 2.587 -26.052 1.00 92.81 94 ASP A CA 1
ATOM 719 C C . ASP A 1 94 ? 11.269 1.079 -25.774 1.00 92.81 94 ASP A C 1
ATOM 721 O O . ASP A 1 94 ? 10.644 0.281 -26.471 1.00 92.81 94 ASP A O 1
ATOM 725 N N . ALA A 1 95 ? 12.029 0.673 -24.750 1.00 92.38 95 ALA A N 1
ATOM 726 C CA . ALA A 1 95 ? 12.327 -0.738 -24.499 1.00 92.38 95 ALA A CA 1
ATOM 727 C C . ALA A 1 95 ? 11.441 -1.397 -23.429 1.00 92.38 95 ALA A C 1
ATOM 729 O O . ALA A 1 95 ? 11.309 -2.623 -23.427 1.00 92.38 95 ALA A O 1
ATOM 730 N N . TRP A 1 96 ? 10.854 -0.626 -22.504 1.00 94.31 96 TRP A N 1
ATOM 731 C CA . TRP A 1 96 ? 10.153 -1.191 -21.340 1.00 94.31 96 TRP A CA 1
ATOM 732 C C . TRP A 1 96 ? 8.667 -0.859 -21.283 1.00 94.31 96 TRP A C 1
ATOM 734 O O . TRP A 1 96 ? 7.897 -1.685 -20.797 1.00 94.31 96 TRP A O 1
ATOM 744 N N . TYR A 1 97 ? 8.237 0.300 -21.786 1.00 93.00 97 TYR A N 1
ATOM 745 C CA . TYR A 1 97 ? 6.844 0.731 -21.651 1.00 93.00 97 TYR A CA 1
ATOM 746 C C . TYR A 1 97 ? 5.862 -0.211 -22.361 1.00 93.00 97 TYR A C 1
ATOM 748 O O . TYR A 1 97 ? 4.938 -0.725 -21.735 1.00 93.00 97 TYR A O 1
ATOM 756 N N . ASN A 1 98 ? 6.123 -0.534 -23.629 1.00 89.19 98 ASN A N 1
ATOM 757 C CA . ASN A 1 98 ? 5.250 -1.384 -24.454 1.00 89.19 98 ASN A CA 1
ATOM 758 C C . ASN A 1 98 ? 5.590 -2.880 -24.361 1.00 89.19 98 ASN A C 1
ATOM 760 O O . ASN A 1 98 ? 5.196 -3.685 -25.204 1.00 89.19 98 ASN A O 1
ATOM 764 N N . ARG A 1 99 ? 6.386 -3.274 -23.363 1.00 91.69 99 ARG A N 1
ATOM 765 C CA . ARG A 1 99 ? 6.854 -4.649 -23.235 1.00 91.69 99 ARG A CA 1
ATOM 766 C C . ARG A 1 99 ? 5.707 -5.570 -22.805 1.00 91.69 99 ARG A C 1
ATOM 768 O O . ARG A 1 99 ? 5.129 -5.366 -21.743 1.00 91.69 99 ARG A O 1
ATOM 775 N N . ILE A 1 100 ? 5.443 -6.621 -23.581 1.00 93.19 100 ILE A N 1
ATOM 776 C CA . ILE A 1 100 ? 4.366 -7.599 -23.311 1.00 93.19 100 ILE A CA 1
ATOM 777 C C . ILE A 1 100 ? 4.657 -8.433 -22.054 1.00 93.19 100 ILE A C 1
ATOM 779 O O . ILE A 1 100 ? 3.754 -8.960 -21.411 1.00 93.19 100 ILE A O 1
ATOM 783 N N . GLN A 1 101 ? 5.932 -8.581 -21.688 1.00 95.50 101 GLN A N 1
ATOM 784 C CA . GLN A 1 101 ? 6.296 -9.328 -20.490 1.00 95.50 101 GLN A CA 1
ATOM 785 C C . GLN A 1 101 ? 5.850 -8.600 -19.208 1.00 95.50 101 GLN A C 1
ATOM 787 O O . GLN A 1 101 ? 5.804 -7.363 -19.192 1.00 95.50 101 GLN A O 1
ATOM 792 N N . PRO A 1 102 ? 5.582 -9.362 -18.130 1.00 96.25 102 PRO A N 1
ATOM 793 C CA . PRO A 1 102 ? 5.285 -8.808 -16.816 1.00 96.25 102 PRO A CA 1
ATOM 794 C C . PRO A 1 102 ? 6.365 -7.848 -16.323 1.00 96.25 102 PRO A C 1
ATOM 796 O O . PRO A 1 102 ? 7.534 -7.924 -16.721 1.00 96.25 102 PRO A O 1
ATOM 799 N N . ASN A 1 103 ? 5.979 -6.973 -15.404 1.00 97.25 103 ASN A N 1
ATOM 800 C CA . ASN A 1 103 ? 6.901 -6.080 -14.726 1.00 97.25 103 ASN A CA 1
ATOM 801 C C . ASN A 1 103 ? 7.981 -6.885 -13.973 1.00 97.25 103 ASN A C 1
ATOM 803 O O . ASN A 1 103 ? 7.645 -7.760 -13.174 1.00 97.25 103 ASN A O 1
ATOM 807 N N . PRO A 1 104 ? 9.280 -6.602 -14.190 1.00 95.75 104 PRO A N 1
ATOM 808 C CA . PRO A 1 104 ? 10.375 -7.314 -13.532 1.00 95.75 104 PRO A CA 1
ATOM 809 C C . PRO A 1 104 ? 10.436 -7.086 -12.017 1.00 95.75 104 PRO A C 1
ATOM 811 O O . PRO A 1 104 ? 11.029 -7.903 -11.315 1.00 95.75 104 PRO A O 1
ATOM 814 N N . ASN A 1 105 ? 9.846 -6.000 -11.504 1.00 95.69 105 ASN A N 1
ATOM 815 C CA . ASN A 1 105 ? 9.772 -5.732 -10.070 1.00 95.69 105 ASN A CA 1
ATOM 816 C C . ASN A 1 105 ? 8.308 -5.598 -9.630 1.00 95.69 105 ASN A C 1
ATOM 818 O O . ASN A 1 105 ? 7.546 -4.810 -10.193 1.00 95.69 105 ASN A O 1
ATOM 822 N N . VAL A 1 106 ? 7.932 -6.327 -8.579 1.00 96.06 106 VAL A N 1
ATOM 823 C CA . VAL A 1 106 ? 6.598 -6.243 -7.971 1.00 96.06 106 VAL A CA 1
ATOM 824 C C . VAL A 1 106 ? 6.554 -5.058 -7.006 1.00 96.06 106 VAL A C 1
ATOM 826 O O . VAL A 1 106 ? 7.355 -4.978 -6.074 1.00 96.06 106 VAL A O 1
ATOM 829 N N . ILE A 1 107 ? 5.607 -4.139 -7.209 1.00 96.19 107 ILE A N 1
ATOM 830 C CA . ILE A 1 107 ? 5.365 -3.002 -6.310 1.00 96.19 107 ILE A CA 1
ATOM 831 C C . ILE A 1 107 ? 4.364 -3.387 -5.214 1.00 96.19 107 ILE A C 1
ATOM 833 O O . ILE A 1 107 ? 3.201 -2.995 -5.234 1.00 96.19 107 ILE A O 1
ATOM 837 N N . TYR A 1 108 ? 4.817 -4.204 -4.262 1.00 96.50 108 TYR A N 1
ATOM 838 C CA . TYR A 1 108 ? 3.972 -4.706 -3.175 1.00 96.50 108 TYR A CA 1
ATOM 839 C C . TYR A 1 108 ? 3.205 -3.587 -2.459 1.00 96.50 108 TYR A C 1
ATOM 841 O O . TYR A 1 108 ? 3.791 -2.592 -2.029 1.00 96.50 108 TYR A O 1
ATOM 849 N N . GLY A 1 109 ? 1.891 -3.765 -2.317 1.00 96.06 109 GLY A N 1
ATOM 850 C CA . GLY A 1 109 ? 1.012 -2.803 -1.646 1.00 96.06 109 GLY A CA 1
ATOM 851 C C . GLY A 1 109 ? 0.608 -1.592 -2.498 1.00 96.06 109 GLY A C 1
ATOM 852 O O . GLY A 1 109 ? -0.097 -0.707 -2.004 1.00 96.06 109 GLY A O 1
ATOM 853 N N . GLY A 1 110 ? 1.017 -1.533 -3.769 1.00 97.75 110 GLY A N 1
ATOM 854 C CA . GLY A 1 110 ? 0.500 -0.550 -4.718 1.00 97.75 110 GLY A CA 1
ATOM 855 C C . GLY A 1 110 ? -0.967 -0.833 -5.039 1.00 97.75 110 GLY A C 1
ATOM 856 O O . GLY A 1 110 ? -1.277 -1.895 -5.572 1.00 97.75 110 GLY A O 1
ATOM 857 N N . LEU A 1 111 ? -1.868 0.096 -4.711 1.00 98.56 111 LEU A N 1
ATOM 858 C CA . LEU A 1 111 ? -3.269 0.031 -5.125 1.00 98.56 111 LEU A CA 1
ATOM 859 C C . LEU A 1 111 ? -3.392 0.655 -6.512 1.00 98.56 111 LEU A C 1
ATOM 861 O O . LEU A 1 111 ? -3.187 1.863 -6.650 1.00 98.56 111 LEU A O 1
ATOM 865 N N . VAL A 1 112 ? -3.726 -0.160 -7.510 1.00 98.44 112 VAL A N 1
ATOM 866 C CA . VAL A 1 112 ? -3.934 0.308 -8.888 1.00 98.44 112 VAL A CA 1
ATOM 867 C C . VAL A 1 112 ? -5.235 1.104 -9.028 1.00 98.44 112 VAL A C 1
ATOM 869 O O . VAL A 1 112 ? -6.100 1.066 -8.148 1.00 98.44 112 VAL A O 1
ATOM 872 N N . GLY A 1 113 ? -5.403 1.798 -10.155 1.00 98.00 113 GLY A N 1
ATOM 873 C CA . GLY A 1 113 ? -6.650 2.463 -10.537 1.00 98.00 113 GLY A CA 1
ATOM 874 C C . GLY A 1 113 ? -7.877 1.549 -10.447 1.00 98.00 113 GLY A C 1
ATOM 875 O O . GLY A 1 113 ? -8.902 1.972 -9.912 1.00 98.00 113 GLY A O 1
ATOM 876 N N . GLY A 1 114 ? -7.738 0.277 -10.821 1.00 97.50 114 GLY A N 1
ATOM 877 C CA . GLY A 1 114 ? -8.766 -0.760 -10.710 1.00 97.50 114 GLY A CA 1
ATOM 878 C C . GLY A 1 114 ? -9.764 -0.757 -11.873 1.00 97.50 114 GLY A C 1
ATOM 879 O O . GLY A 1 114 ? -9.495 -0.126 -12.891 1.00 97.50 114 GLY A O 1
ATOM 880 N N . PRO A 1 115 ? -10.873 -1.499 -11.752 1.00 97.88 115 PRO A N 1
ATOM 881 C CA . PRO A 1 115 ? -11.815 -1.741 -12.831 1.00 97.88 115 PRO A CA 1
ATOM 882 C C . PRO A 1 115 ? -12.652 -0.506 -13.152 1.00 97.88 115 PRO A C 1
ATOM 884 O O . PRO A 1 115 ? -12.712 0.462 -12.381 1.00 97.88 115 PRO A O 1
ATOM 887 N N . ASP A 1 116 ? -13.319 -0.566 -14.298 1.00 95.69 116 ASP A N 1
ATOM 888 C CA . ASP A 1 116 ? -14.338 0.400 -14.673 1.00 95.69 116 ASP A CA 1
ATOM 889 C C . ASP A 1 116 ? -15.674 0.159 -13.935 1.00 95.69 116 ASP A C 1
ATOM 891 O O . ASP A 1 116 ? -15.773 -0.592 -12.963 1.00 95.69 116 ASP A O 1
ATOM 895 N N . ARG A 1 117 ? -16.732 0.845 -14.378 1.00 95.62 117 ARG A N 1
ATOM 896 C CA . ARG A 1 117 ? -18.070 0.760 -13.772 1.00 95.62 117 ARG A CA 1
ATOM 897 C C . ARG A 1 117 ? -18.771 -0.596 -13.944 1.00 95.62 117 ARG A C 1
ATOM 899 O O . ARG A 1 117 ? -19.790 -0.803 -13.293 1.00 95.62 117 ARG A O 1
ATOM 906 N N . ASN A 1 118 ? -18.297 -1.441 -14.855 1.00 96.31 118 ASN A N 1
ATOM 907 C CA . ASN A 1 118 ? -18.844 -2.763 -15.153 1.00 96.31 118 ASN A CA 1
ATOM 908 C C . ASN A 1 118 ? -18.002 -3.883 -14.522 1.00 96.31 118 ASN A C 1
ATOM 910 O O . ASN A 1 118 ? -18.207 -5.043 -14.859 1.00 96.31 118 ASN A O 1
ATOM 914 N N . ASP A 1 119 ? -17.070 -3.534 -13.628 1.00 96.00 119 ASP A N 1
ATOM 915 C CA . ASP A 1 119 ? -16.072 -4.436 -13.053 1.00 96.00 119 ASP A CA 1
ATOM 916 C C . ASP A 1 119 ? -15.001 -4.925 -14.057 1.00 96.00 119 ASP A C 1
ATOM 918 O O . ASP A 1 119 ? -14.189 -5.782 -13.705 1.00 96.00 119 ASP A O 1
ATOM 922 N N . ASP A 1 120 ? -14.918 -4.334 -15.259 1.00 96.19 120 ASP A N 1
ATOM 923 C CA . ASP A 1 120 ? -13.938 -4.726 -16.276 1.00 96.19 120 ASP A CA 1
ATOM 924 C C . ASP A 1 120 ? -12.550 -4.133 -15.968 1.00 96.19 120 ASP A C 1
ATOM 926 O O . ASP A 1 120 ? -12.380 -2.913 -15.818 1.00 96.19 120 ASP A O 1
ATOM 930 N N . TYR A 1 121 ? -11.531 -4.998 -15.917 1.00 97.38 121 TYR A N 1
ATOM 931 C CA . TYR A 1 121 ? -10.135 -4.628 -15.671 1.00 97.38 121 TYR A CA 1
ATOM 932 C C . TYR A 1 121 ? -9.195 -5.149 -16.763 1.00 97.38 121 TYR A C 1
ATOM 934 O O . TYR A 1 121 ? -9.129 -6.346 -17.033 1.00 97.38 121 TYR A O 1
ATOM 942 N N . SER A 1 122 ? -8.398 -4.255 -17.346 1.00 96.62 122 SER A N 1
ATOM 943 C CA . SER A 1 122 ? -7.356 -4.580 -18.319 1.00 96.62 122 SER A CA 1
ATOM 944 C C . SER A 1 122 ? -5.975 -4.333 -17.715 1.00 96.62 122 SER A C 1
ATOM 946 O O . SER A 1 122 ? -5.542 -3.183 -17.605 1.00 96.62 122 SER A O 1
ATOM 948 N N . ASP A 1 123 ? -5.263 -5.416 -17.384 1.00 96.69 123 ASP A N 1
ATOM 949 C CA . ASP A 1 123 ? -3.871 -5.403 -16.904 1.00 96.69 123 ASP A CA 1
ATOM 950 C C . ASP A 1 123 ? -2.892 -5.098 -18.052 1.00 96.69 123 ASP A C 1
ATOM 952 O O . ASP A 1 123 ? -2.149 -5.952 -18.531 1.00 96.69 123 ASP A O 1
ATOM 956 N N . ASP A 1 124 ? -2.944 -3.860 -18.538 1.00 95.94 124 ASP A N 1
ATOM 957 C CA . ASP A 1 124 ? -2.057 -3.320 -19.563 1.00 95.94 124 ASP A CA 1
ATOM 958 C C . ASP A 1 124 ? -1.331 -2.086 -19.016 1.00 95.94 124 ASP A C 1
ATOM 960 O O . ASP A 1 124 ? -1.940 -1.133 -18.521 1.00 95.94 124 ASP A O 1
ATOM 964 N N . ARG A 1 125 ? -0.004 -2.072 -19.154 1.00 95.88 125 ARG A N 1
ATOM 965 C CA . ARG A 1 125 ? 0.852 -0.961 -18.723 1.00 95.88 125 ARG A CA 1
ATOM 966 C C . ARG A 1 125 ? 0.497 0.354 -19.399 1.00 95.88 125 ARG A C 1
ATOM 968 O O . ARG A 1 125 ? 0.737 1.411 -18.823 1.00 95.88 125 ARG A O 1
ATOM 975 N N . SER A 1 126 ? -0.042 0.309 -20.610 1.00 95.25 126 SER A N 1
ATOM 976 C CA . SER A 1 126 ? -0.481 1.494 -21.340 1.00 95.25 126 SER A CA 1
ATOM 977 C C . SER A 1 126 ? -1.827 2.037 -20.854 1.00 95.25 126 SER A C 1
ATOM 979 O O . SER A 1 126 ? -2.088 3.232 -21.002 1.00 95.25 126 SER A O 1
ATOM 981 N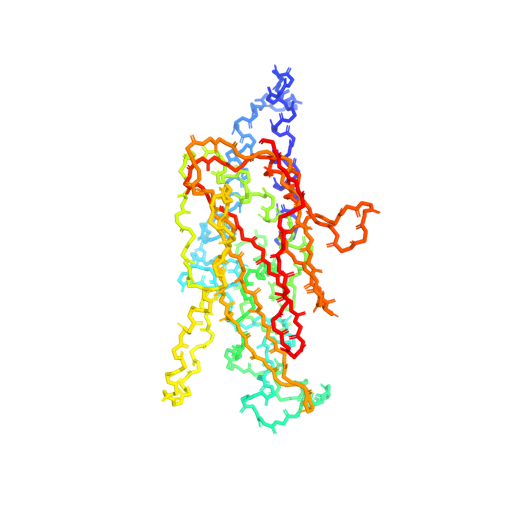 N . ASN A 1 127 ? -2.633 1.203 -20.189 1.00 96.75 127 ASN A N 1
ATOM 982 C CA . ASN A 1 127 ? -3.894 1.584 -19.562 1.00 96.75 127 ASN A CA 1
ATOM 983 C C . ASN A 1 127 ? -3.655 2.209 -18.178 1.00 96.75 127 ASN A C 1
ATOM 985 O O . ASN A 1 127 ? -4.008 1.645 -17.141 1.00 96.75 127 ASN A O 1
ATOM 989 N N . TYR A 1 128 ? -3.018 3.381 -18.162 1.00 95.06 128 TYR A N 1
ATOM 990 C CA . TYR A 1 128 ? -2.642 4.070 -16.926 1.00 95.06 128 TYR A CA 1
ATOM 991 C C . TYR A 1 128 ? -3.848 4.364 -16.018 1.00 95.06 128 TYR A C 1
ATOM 993 O O . TYR A 1 128 ? -3.706 4.336 -14.801 1.00 95.06 128 TYR A O 1
ATOM 1001 N N . GLU A 1 129 ? -5.047 4.564 -16.576 1.00 96.81 129 GLU A N 1
ATOM 1002 C CA . GLU A 1 129 ? -6.261 4.831 -15.792 1.00 96.81 129 GLU A CA 1
ATOM 1003 C C . GLU A 1 129 ? -6.587 3.694 -14.819 1.00 96.81 129 GLU A C 1
ATOM 1005 O O . GLU A 1 129 ? -6.977 3.943 -13.675 1.00 96.81 129 GLU A O 1
ATOM 1010 N N . GLN A 1 130 ? -6.390 2.448 -15.252 1.00 97.81 130 GLN A N 1
ATOM 1011 C CA . GLN A 1 130 ? -6.674 1.267 -14.442 1.00 97.81 130 GLN A CA 1
ATOM 1012 C C . GLN A 1 130 ? -5.426 0.704 -13.760 1.00 97.81 130 GLN A C 1
ATOM 1014 O O . GLN A 1 130 ? -5.527 0.162 -12.658 1.00 97.81 130 GLN A O 1
ATOM 1019 N N . THR A 1 131 ? -4.242 0.813 -14.368 1.00 97.94 131 THR A N 1
ATOM 1020 C CA . THR A 1 131 ? -3.040 0.100 -13.905 1.00 97.94 131 THR A CA 1
ATOM 1021 C C . THR A 1 131 ? -2.024 0.970 -13.170 1.00 97.94 131 THR A C 1
ATOM 1023 O O . THR A 1 131 ?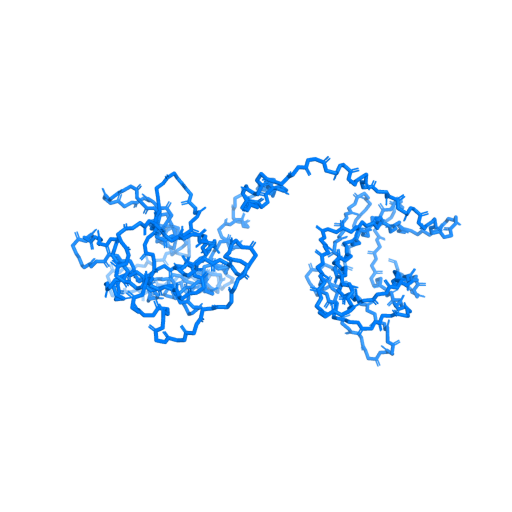 -1.042 0.430 -12.655 1.00 97.94 131 THR A O 1
ATOM 1026 N N . GLU A 1 132 ? -2.232 2.286 -13.064 1.00 98.06 132 GLU A N 1
ATOM 1027 C CA . GLU A 1 132 ? -1.337 3.171 -12.311 1.00 98.06 132 GLU A CA 1
ATOM 1028 C C . GLU A 1 132 ? -1.560 3.036 -10.793 1.00 98.06 132 GLU A C 1
ATOM 1030 O O . GLU A 1 132 ? -2.663 3.291 -10.297 1.00 98.06 132 GLU A O 1
ATOM 1035 N N . PRO A 1 133 ? -0.533 2.635 -10.019 1.00 97.62 133 PRO A N 1
ATOM 1036 C CA . PRO A 1 133 ? -0.609 2.642 -8.569 1.00 97.62 133 PRO A CA 1
ATOM 1037 C C . PRO A 1 133 ? -0.347 4.046 -8.019 1.00 97.62 133 PRO A C 1
ATOM 1039 O O . PRO A 1 133 ? 0.610 4.709 -8.421 1.00 97.62 133 PRO A O 1
ATOM 1042 N N . THR A 1 134 ? -1.136 4.483 -7.034 1.00 95.81 134 THR A N 1
ATOM 1043 C CA . THR A 1 134 ? -0.978 5.820 -6.436 1.00 95.81 134 THR A CA 1
ATOM 1044 C C . THR A 1 134 ? -0.815 5.778 -4.920 1.00 95.81 134 THR A C 1
ATOM 1046 O O . THR A 1 134 ? -1.429 4.976 -4.214 1.00 95.81 134 THR A O 1
ATOM 1049 N N . ILE A 1 135 ? -0.011 6.706 -4.386 1.00 95.69 135 ILE A N 1
ATOM 1050 C CA . ILE A 1 135 ? 0.137 6.894 -2.933 1.00 95.69 135 ILE A CA 1
ATOM 1051 C C . ILE A 1 135 ? -1.211 7.280 -2.312 1.00 95.69 135 ILE A C 1
ATOM 1053 O O . ILE A 1 135 ? -1.573 6.765 -1.258 1.00 95.69 135 ILE A O 1
ATOM 1057 N N . SER A 1 136 ? -1.975 8.147 -2.978 1.00 95.50 136 SER A N 1
ATOM 1058 C CA . SER A 1 136 ? -3.324 8.552 -2.567 1.00 95.50 136 SER A CA 1
ATOM 1059 C C . SER A 1 136 ? -4.311 7.386 -2.524 1.00 95.50 136 SER A C 1
ATOM 1061 O O . SER A 1 136 ? -5.205 7.390 -1.684 1.00 95.50 136 SER A O 1
ATOM 1063 N N . GLY A 1 137 ? -4.153 6.380 -3.388 1.00 95.19 137 GLY A N 1
ATOM 1064 C CA . GLY A 1 137 ? -4.945 5.155 -3.351 1.00 95.19 137 GLY A CA 1
ATOM 1065 C C . GLY A 1 137 ? -4.556 4.233 -2.196 1.00 95.19 137 GLY A C 1
ATOM 1066 O O . GLY A 1 137 ? -5.438 3.770 -1.468 1.00 95.19 137 GLY A O 1
ATOM 1067 N N . SER A 1 138 ? -3.254 3.998 -2.002 1.00 97.25 138 SER A N 1
ATOM 1068 C CA . SER A 1 138 ? -2.739 3.073 -0.981 1.00 97.25 138 SER A CA 1
ATOM 1069 C C . SER A 1 138 ? -2.786 3.625 0.447 1.00 97.25 138 SER A C 1
ATOM 1071 O O . SER A 1 138 ? -3.004 2.861 1.385 1.00 97.25 138 SER A O 1
ATOM 1073 N N . ALA A 1 139 ? -2.591 4.930 0.657 1.00 97.12 139 ALA A N 1
ATOM 1074 C CA . ALA A 1 139 ? -2.484 5.507 2.002 1.00 97.12 139 ALA A CA 1
ATOM 1075 C C . ALA A 1 139 ? -3.733 5.273 2.886 1.00 97.12 139 ALA A C 1
ATOM 1077 O O . ALA A 1 139 ? -3.562 4.836 4.028 1.00 97.12 139 ALA A O 1
ATOM 1078 N N . PRO A 1 140 ? -4.979 5.460 2.398 1.00 98.00 140 PRO A N 1
ATOM 1079 C CA . PRO A 1 140 ? -6.185 5.164 3.178 1.00 98.00 140 PRO A CA 1
ATOM 1080 C C . PRO A 1 140 ? -6.303 3.693 3.605 1.00 98.00 140 PRO A C 1
ATOM 1082 O O . PRO A 1 140 ? -6.835 3.400 4.680 1.00 98.00 140 PRO A O 1
ATOM 1085 N N . LEU A 1 141 ? -5.778 2.761 2.798 1.00 97.69 141 LEU A N 1
ATOM 1086 C CA . LEU A 1 141 ? -5.851 1.328 3.089 1.00 97.69 141 LEU A CA 1
ATOM 1087 C C . LEU A 1 141 ? -5.105 0.956 4.370 1.00 97.69 141 LEU A C 1
ATOM 1089 O O . LEU A 1 141 ? -5.560 0.077 5.094 1.00 97.69 141 LEU A O 1
ATOM 1093 N N . VAL A 1 142 ? -4.015 1.656 4.701 1.00 96.44 142 VAL A N 1
ATOM 1094 C CA . VAL A 1 142 ? -3.274 1.430 5.954 1.00 96.44 142 VAL A CA 1
ATOM 1095 C C . VAL A 1 142 ? -4.197 1.608 7.162 1.00 96.44 142 VAL A C 1
ATOM 1097 O O . VAL A 1 142 ? -4.233 0.760 8.054 1.00 96.44 142 VAL A O 1
ATOM 1100 N N . GLY A 1 143 ? -4.991 2.682 7.171 1.00 95.38 143 GLY A N 1
ATOM 1101 C CA . GLY A 1 143 ? -5.946 2.956 8.241 1.00 95.38 143 GLY A CA 1
ATOM 1102 C C . GLY A 1 143 ? -7.121 1.977 8.262 1.00 95.38 143 GLY A C 1
ATOM 1103 O O . GLY A 1 143 ? -7.516 1.516 9.334 1.00 95.38 143 GLY A O 1
ATOM 1104 N N . ILE A 1 144 ? -7.647 1.614 7.086 1.00 96.38 144 ILE A N 1
ATOM 1105 C CA . ILE A 1 144 ? -8.722 0.617 6.960 1.00 96.38 144 ILE A CA 1
ATOM 1106 C C . ILE A 1 144 ? -8.267 -0.732 7.515 1.00 96.38 144 ILE A C 1
ATOM 1108 O O . ILE A 1 144 ? -8.937 -1.294 8.381 1.00 96.38 144 ILE A O 1
ATOM 1112 N N . PHE A 1 145 ? -7.119 -1.241 7.065 1.00 95.12 145 PHE A N 1
ATOM 1113 C CA . PHE A 1 145 ? -6.612 -2.543 7.492 1.00 95.12 145 PHE A CA 1
ATOM 1114 C C . PHE A 1 145 ? -6.269 -2.554 8.980 1.00 95.12 145 PHE A C 1
ATOM 1116 O O . PHE A 1 145 ? -6.625 -3.511 9.662 1.00 95.12 145 PHE A O 1
ATOM 1123 N N . ALA A 1 146 ? -5.694 -1.477 9.523 1.00 93.44 146 ALA A N 1
ATOM 1124 C CA . ALA A 1 146 ? -5.476 -1.356 10.965 1.00 93.44 146 ALA A CA 1
ATOM 1125 C C . ALA A 1 146 ? -6.795 -1.427 11.759 1.00 93.44 146 ALA A C 1
ATOM 1127 O O . ALA A 1 146 ? -6.893 -2.162 12.745 1.00 93.44 146 ALA A O 1
ATOM 1128 N N . LYS A 1 147 ? -7.840 -0.711 11.315 1.00 91.94 147 LYS A N 1
ATOM 1129 C CA . LYS A 1 147 ? -9.157 -0.728 11.969 1.00 91.94 147 LYS A CA 1
ATOM 1130 C C . LYS A 1 147 ? -9.815 -2.104 11.891 1.00 91.94 147 LYS A C 1
ATOM 1132 O O . LYS A 1 147 ? -10.300 -2.603 12.912 1.00 91.94 147 LYS A O 1
ATOM 1137 N N . LEU A 1 148 ? -9.836 -2.719 10.713 1.00 91.06 148 LEU A N 1
ATOM 1138 C CA . LEU A 1 148 ? -10.413 -4.049 10.530 1.00 91.06 148 LEU A CA 1
ATOM 1139 C C . LEU A 1 148 ? -9.658 -5.076 11.378 1.00 91.06 148 LEU A C 1
ATOM 1141 O O . LEU A 1 148 ? -10.294 -5.784 12.152 1.00 91.06 148 LEU A O 1
ATOM 1145 N N . GLN A 1 149 ? -8.322 -5.068 11.356 1.00 87.75 149 GLN A N 1
ATOM 1146 C CA . GLN A 1 149 ? -7.497 -5.947 12.189 1.00 87.75 149 GLN A CA 1
ATOM 1147 C C . GLN A 1 149 ? -7.810 -5.791 13.682 1.00 87.75 149 GLN A C 1
ATOM 1149 O O . GLN A 1 149 ? -7.974 -6.791 14.379 1.00 87.75 149 GLN A O 1
ATOM 1154 N N . SER A 1 150 ? -7.952 -4.553 14.174 1.00 84.94 150 SER A N 1
ATOM 1155 C CA . SER A 1 150 ? -8.279 -4.288 15.585 1.00 84.94 150 SER A CA 1
ATOM 1156 C C . SER A 1 150 ? -9.622 -4.886 16.022 1.00 84.94 150 SER A C 1
ATOM 1158 O O . SER A 1 150 ? -9.812 -5.191 17.195 1.00 84.94 150 SER A O 1
ATOM 1160 N N . SER A 1 151 ? -10.543 -5.084 15.075 1.00 74.81 151 SER A N 1
ATOM 1161 C CA . SER A 1 151 ? -11.894 -5.588 15.337 1.00 74.81 151 SER A CA 1
ATOM 1162 C C . SER A 1 151 ? -11.952 -7.121 15.403 1.00 74.81 151 SER A C 1
ATOM 1164 O O . SER A 1 151 ? -12.907 -7.666 15.946 1.00 74.81 151 SER A O 1
ATOM 1166 N N . TYR A 1 152 ? -10.932 -7.824 14.891 1.00 68.94 152 TYR A N 1
ATOM 1167 C CA . TYR A 1 152 ? -10.886 -9.293 14.836 1.00 68.94 152 TYR A CA 1
ATOM 1168 C C . TYR A 1 152 ? -10.244 -9.967 16.060 1.00 68.94 152 TYR A C 1
ATOM 1170 O O . TYR A 1 152 ? -10.139 -11.191 16.082 1.00 68.94 152 TYR A O 1
ATOM 1178 N N . GLY A 1 153 ? -9.832 -9.216 17.089 1.00 49.31 153 GLY A N 1
ATOM 1179 C CA . GLY A 1 153 ? -9.410 -9.749 18.399 1.00 49.31 153 GLY A CA 1
ATOM 1180 C C . GLY A 1 153 ? -8.149 -10.631 18.422 1.00 49.31 153 GLY A C 1
ATOM 1181 O O . GLY A 1 153 ? -7.624 -10.896 19.498 1.00 49.31 153 GLY A O 1
ATOM 1182 N N . ASN A 1 154 ? -7.627 -11.049 17.268 1.00 47.19 154 ASN A N 1
ATOM 1183 C CA . ASN A 1 154 ? -6.434 -11.874 17.131 1.00 47.19 154 ASN A CA 1
ATOM 1184 C C . ASN A 1 154 ? -5.371 -11.136 16.321 1.00 47.19 154 ASN A C 1
ATOM 1186 O O . ASN A 1 154 ? -5.599 -10.714 15.186 1.00 47.19 154 ASN A O 1
ATOM 1190 N N . ILE A 1 155 ? -4.187 -11.004 16.913 1.00 47.78 155 ILE A N 1
ATOM 1191 C CA . ILE A 1 155 ? -2.969 -10.579 16.228 1.00 47.78 155 ILE A CA 1
ATOM 1192 C C . ILE A 1 155 ? -2.625 -11.714 15.264 1.00 47.78 155 ILE A C 1
ATOM 1194 O O . ILE A 1 155 ? -2.050 -12.725 15.665 1.00 47.78 155 ILE A O 1
ATOM 1198 N N . GLY A 1 156 ? -3.036 -11.583 14.001 1.00 42.22 156 GLY A N 1
ATOM 1199 C CA . GLY A 1 156 ? -2.511 -12.438 12.947 1.00 42.22 156 GLY A CA 1
ATOM 1200 C C . GLY A 1 156 ? -0.991 -12.347 13.003 1.00 42.22 156 GLY A C 1
ATOM 1201 O O . GLY A 1 156 ? -0.444 -11.245 13.075 1.00 42.22 156 GLY A O 1
ATOM 1202 N N . SER A 1 157 ? -0.319 -13.497 13.063 1.00 42.16 157 SER A N 1
ATOM 1203 C CA . SER A 1 157 ? 1.137 -13.556 13.013 1.00 42.16 157 SER A CA 1
ATOM 1204 C C . SER A 1 157 ? 1.584 -12.771 11.782 1.00 42.16 157 SER A C 1
ATOM 1206 O O . SER A 1 157 ? 1.225 -13.131 10.661 1.00 42.16 157 SER A O 1
ATOM 1208 N N . TYR A 1 158 ? 2.304 -11.664 11.982 1.00 41.09 158 TYR A N 1
ATOM 1209 C CA . TYR A 1 158 ? 3.035 -11.039 10.891 1.00 41.09 158 TYR A CA 1
ATOM 1210 C C . TYR A 1 158 ? 3.942 -12.130 10.331 1.00 41.09 158 TYR A C 1
ATOM 1212 O O . TYR A 1 158 ? 4.891 -12.543 11.001 1.00 41.09 158 TYR A O 1
ATOM 1220 N N . HIS A 1 159 ? 3.635 -12.643 9.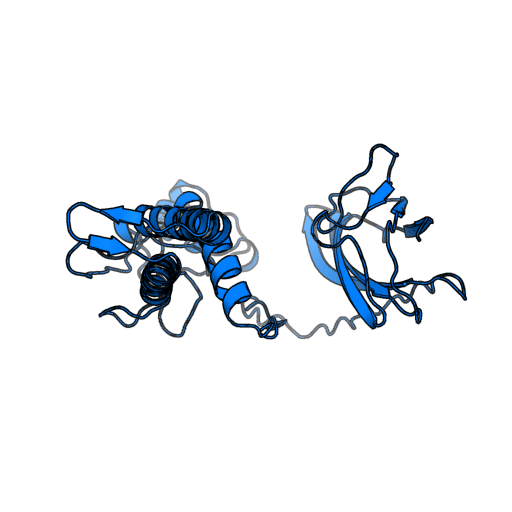139 1.00 42.06 159 HIS A N 1
ATOM 1221 C CA . HIS A 1 159 ? 4.569 -13.512 8.447 1.00 42.06 159 HIS A CA 1
ATOM 1222 C C . HIS A 1 159 ? 5.865 -12.710 8.290 1.00 42.06 159 HIS A C 1
ATOM 1224 O O . HIS A 1 159 ? 5.906 -11.694 7.602 1.00 42.06 159 HIS A O 1
ATOM 1230 N N . ASN A 1 160 ? 6.916 -13.146 8.990 1.00 41.00 160 ASN A N 1
ATOM 1231 C CA . ASN A 1 160 ? 8.245 -12.524 9.014 1.00 41.00 160 ASN A CA 1
ATOM 1232 C C . ASN A 1 160 ? 8.961 -12.566 7.651 1.00 41.00 160 ASN A C 1
ATOM 1234 O O . ASN A 1 160 ? 10.113 -12.150 7.541 1.00 41.00 160 ASN A O 1
ATOM 1238 N N . GLU A 1 161 ? 8.292 -13.051 6.611 1.00 41.25 161 GLU A N 1
ATOM 1239 C CA . GLU A 1 161 ? 8.810 -13.135 5.262 1.00 41.25 161 GLU A CA 1
ATOM 1240 C C . GLU A 1 161 ? 8.116 -12.074 4.411 1.00 41.25 161 GLU A C 1
ATOM 1242 O O . GLU A 1 161 ? 7.028 -12.271 3.876 1.00 41.25 161 GLU A O 1
ATOM 1247 N N . SER A 1 162 ? 8.771 -10.918 4.261 1.00 42.19 162 SER A N 1
ATOM 1248 C CA . SER A 1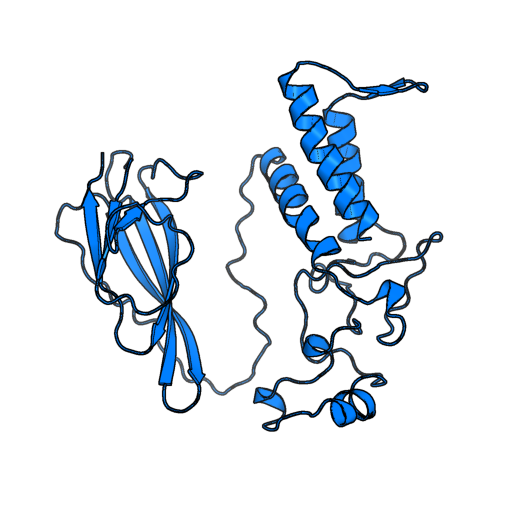 162 ? 8.588 -10.169 3.018 1.00 42.19 162 SER A CA 1
ATOM 1249 C C . SER A 1 162 ? 8.931 -11.117 1.870 1.00 42.19 162 SER A C 1
ATOM 1251 O O . SER A 1 162 ? 9.990 -11.749 1.944 1.00 42.19 162 SER A O 1
ATOM 1253 N N . PRO A 1 163 ? 8.120 -11.205 0.803 1.00 42.59 163 PRO A N 1
ATOM 1254 C CA . PRO A 1 163 ? 8.561 -11.817 -0.437 1.00 42.59 163 PRO A CA 1
ATOM 1255 C C . PRO A 1 163 ? 9.686 -10.948 -1.011 1.00 42.59 163 PRO A C 1
ATOM 1257 O O . PRO A 1 163 ? 9.485 -10.040 -1.817 1.00 42.59 163 PRO A O 1
ATOM 1260 N N . LEU A 1 164 ? 10.904 -11.199 -0.532 1.00 40.91 164 LEU A N 1
ATOM 1261 C CA . LEU A 1 164 ? 12.117 -10.767 -1.194 1.00 40.91 164 LEU A CA 1
ATOM 1262 C C . LEU A 1 164 ? 12.027 -11.290 -2.633 1.00 40.91 164 LEU A C 1
ATOM 1264 O O . LEU A 1 164 ? 11.645 -12.448 -2.833 1.00 40.91 164 LEU A O 1
ATOM 1268 N N . PRO A 1 165 ? 12.389 -10.484 -3.644 1.00 39.81 165 PRO A N 1
ATOM 1269 C CA . PRO A 1 165 ? 12.629 -11.017 -4.973 1.00 39.81 165 PRO A CA 1
ATOM 1270 C C . PRO A 1 165 ? 13.563 -12.216 -4.822 1.00 39.81 165 PRO A C 1
ATOM 1272 O O . PRO A 1 165 ? 14.625 -12.077 -4.206 1.00 39.81 165 PRO A O 1
ATOM 1275 N N . GLN A 1 166 ? 13.170 -13.385 -5.336 1.00 35.03 166 GLN A N 1
ATOM 1276 C CA . GLN A 1 166 ? 14.038 -14.557 -5.391 1.00 35.03 166 GLN A CA 1
ATOM 1277 C C . GLN A 1 166 ? 15.253 -14.226 -6.268 1.00 35.03 166 GLN A C 1
ATOM 1279 O O . GLN A 1 166 ? 15.311 -14.550 -7.452 1.00 35.03 166 GLN A O 1
ATOM 1284 N N . ARG A 1 167 ? 16.265 -13.578 -5.687 1.00 35.50 167 ARG A N 1
ATOM 1285 C CA . ARG A 1 167 ? 17.618 -13.626 -6.216 1.00 35.50 167 ARG A CA 1
ATOM 1286 C C . ARG A 1 167 ? 18.131 -15.024 -5.924 1.00 35.50 167 ARG A C 1
ATOM 1288 O O . ARG A 1 167 ? 18.536 -15.320 -4.804 1.00 35.50 167 ARG A O 1
ATOM 1295 N N . LYS A 1 168 ? 18.173 -15.868 -6.952 1.00 33.78 168 LYS A N 1
ATOM 1296 C CA . LYS A 1 168 ? 19.184 -16.925 -7.008 1.00 33.78 168 LYS A CA 1
ATOM 1297 C C . LYS A 1 168 ? 20.548 -16.244 -7.143 1.00 33.78 168 LYS A C 1
ATOM 1299 O O . LYS A 1 168 ? 21.051 -16.102 -8.248 1.00 33.78 168 LYS A O 1
ATOM 1304 N N . ASN A 1 169 ? 21.116 -15.799 -6.026 1.00 30.08 169 ASN A N 1
ATOM 1305 C CA . ASN A 1 169 ? 22.545 -15.530 -5.931 1.00 30.08 169 ASN A CA 1
ATOM 1306 C C . ASN A 1 169 ? 23.193 -16.635 -5.087 1.00 30.08 169 ASN A C 1
ATOM 1308 O O . ASN A 1 169 ? 22.542 -17.148 -4.173 1.00 30.08 169 ASN A O 1
ATOM 1312 N N . PRO A 1 170 ? 24.433 -17.043 -5.413 1.00 32.53 170 PRO A N 1
ATOM 1313 C CA . PRO A 1 170 ? 25.072 -18.205 -4.814 1.00 32.53 170 PRO A CA 1
ATOM 1314 C C . PRO A 1 170 ? 25.159 -18.042 -3.302 1.00 32.53 170 PRO A C 1
ATOM 1316 O O . PRO A 1 170 ? 25.468 -16.959 -2.809 1.00 32.53 170 PRO A O 1
ATOM 1319 N N . SER A 1 171 ? 24.888 -19.126 -2.585 1.00 31.61 171 SER A N 1
ATOM 1320 C CA . SER A 1 171 ? 24.984 -19.230 -1.137 1.00 31.61 171 SER A CA 1
ATOM 1321 C C . SER A 1 171 ? 26.347 -18.753 -0.623 1.00 31.61 171 SER A C 1
ATOM 1323 O O . SER A 1 171 ? 27.291 -19.528 -0.522 1.00 31.61 171 SER A O 1
ATOM 1325 N N . THR A 1 172 ? 26.442 -17.493 -0.219 1.00 29.38 172 THR A N 1
ATOM 1326 C CA . THR A 1 172 ? 27.313 -17.096 0.883 1.00 29.38 172 THR A CA 1
ATOM 1327 C C . THR A 1 172 ? 26.426 -16.979 2.105 1.00 29.38 172 THR A C 1
ATOM 1329 O O . THR A 1 172 ? 25.737 -15.986 2.327 1.00 29.38 172 THR A O 1
ATOM 1332 N N . ALA A 1 173 ? 26.391 -18.066 2.875 1.00 28.95 173 ALA A N 1
ATOM 1333 C CA . ALA A 1 173 ? 25.822 -18.091 4.207 1.00 28.95 173 ALA A CA 1
ATOM 1334 C C . ALA A 1 173 ? 26.579 -17.080 5.079 1.00 28.95 173 ALA A C 1
ATOM 1336 O O . ALA A 1 173 ? 27.589 -17.401 5.702 1.00 28.95 173 ALA A O 1
ATOM 1337 N N . TYR A 1 174 ? 26.110 -15.837 5.110 1.00 33.19 174 TYR A N 1
ATOM 1338 C CA . TYR A 1 174 ? 26.452 -14.935 6.191 1.00 33.19 174 TYR A CA 1
ATOM 1339 C C . TYR A 1 174 ? 25.591 -15.350 7.372 1.00 33.19 174 TYR A C 1
ATOM 1341 O O . TYR A 1 174 ? 24.392 -15.080 7.408 1.00 33.19 174 TYR A O 1
ATOM 1349 N N . LEU A 1 175 ? 26.214 -16.064 8.313 1.00 33.16 175 LEU A N 1
ATOM 1350 C CA . LEU A 1 175 ? 25.664 -16.256 9.645 1.00 33.16 175 LEU A CA 1
ATOM 1351 C C . LEU A 1 175 ? 25.122 -14.910 10.138 1.00 33.16 175 LEU A C 1
ATOM 1353 O O . LEU A 1 175 ? 25.868 -13.930 10.207 1.00 33.16 175 LEU A O 1
ATOM 1357 N N . SER A 1 176 ? 23.850 -14.885 10.528 1.00 34.34 176 SER A N 1
ATOM 1358 C CA . SER A 1 176 ? 23.320 -13.908 11.470 1.00 34.34 176 SER A CA 1
ATOM 1359 C C . SER A 1 176 ? 24.147 -14.016 12.749 1.00 34.34 176 SER A C 1
ATOM 1361 O O . SER A 1 176 ? 23.850 -14.803 13.644 1.00 34.34 176 SER A O 1
ATOM 1363 N N . LYS A 1 177 ? 25.263 -13.293 12.806 1.00 36.47 177 LYS A N 1
ATOM 1364 C CA . LYS A 1 177 ? 26.062 -13.198 14.016 1.00 36.47 177 LYS A CA 1
ATOM 1365 C C . LYS A 1 177 ? 25.290 -12.265 14.937 1.00 36.47 177 LYS A C 1
ATOM 1367 O O . LYS A 1 177 ? 25.375 -11.049 14.790 1.00 36.47 177 LYS A O 1
ATOM 1372 N N . GLU A 1 178 ? 24.488 -12.844 15.826 1.00 38.66 178 GLU A N 1
ATOM 1373 C CA . GLU A 1 178 ? 23.956 -12.140 16.988 1.00 38.66 178 GLU A CA 1
ATOM 1374 C C . GLU A 1 178 ? 25.150 -11.567 17.756 1.00 38.66 178 GLU A C 1
ATOM 1376 O O . GLU A 1 178 ? 25.865 -12.262 18.477 1.00 38.66 178 GLU A O 1
ATOM 1381 N N . LEU A 1 179 ? 25.434 -10.287 17.541 1.00 40.28 179 LEU A N 1
ATOM 1382 C CA . LEU A 1 179 ? 26.350 -9.543 18.386 1.00 40.28 179 LEU A CA 1
ATOM 1383 C C . LEU A 1 179 ? 25.553 -9.155 19.626 1.00 40.28 179 LEU A C 1
ATOM 1385 O O . LEU A 1 179 ? 24.965 -8.078 19.706 1.00 40.28 179 LEU A O 1
ATOM 1389 N N . THR A 1 180 ? 25.503 -10.074 20.590 1.00 38.22 180 THR A N 1
ATOM 1390 C CA . THR A 1 180 ? 24.977 -9.803 21.926 1.00 38.22 180 THR A CA 1
ATOM 1391 C C . THR A 1 180 ? 25.913 -8.812 22.613 1.00 38.22 180 THR A C 1
ATOM 1393 O O . THR A 1 180 ? 26.873 -9.197 23.285 1.00 38.22 180 THR A O 1
ATOM 1396 N N . HIS A 1 181 ? 25.663 -7.516 22.443 1.00 46.44 181 HIS A N 1
ATOM 1397 C CA . HIS A 1 181 ? 26.163 -6.540 23.398 1.00 46.44 181 HIS A CA 1
ATOM 1398 C C . HIS A 1 181 ? 25.358 -6.748 24.680 1.00 46.44 181 HIS A C 1
ATOM 1400 O O . HIS A 1 181 ? 24.206 -6.333 24.768 1.00 46.44 181 HIS A O 1
ATOM 1406 N N . LYS A 1 182 ? 25.943 -7.467 25.646 1.00 46.38 182 LYS A N 1
ATOM 1407 C CA . LYS A 1 182 ? 25.310 -7.713 26.944 1.00 46.38 182 LYS A CA 1
ATOM 1408 C C . LYS A 1 182 ? 25.039 -6.370 27.619 1.00 46.38 182 LYS A C 1
ATOM 1410 O O . LYS A 1 182 ? 25.978 -5.657 27.978 1.00 46.38 182 LYS A O 1
ATOM 1415 N N . THR A 1 183 ? 23.762 -6.038 27.775 1.00 55.16 183 THR A N 1
ATOM 1416 C CA . THR A 1 183 ? 23.298 -4.982 28.677 1.00 55.16 183 THR A CA 1
ATOM 1417 C C . THR A 1 183 ? 23.872 -5.243 30.082 1.00 55.16 183 THR A C 1
ATOM 1419 O O . THR A 1 183 ? 24.072 -6.411 30.436 1.00 55.16 183 THR A O 1
ATOM 1422 N N . PRO A 1 184 ? 24.171 -4.212 30.896 1.00 55.16 184 PRO A N 1
ATOM 1423 C CA . PRO A 1 184 ? 24.609 -4.412 32.276 1.00 55.16 184 PRO A CA 1
ATOM 1424 C C . PRO A 1 184 ? 23.702 -5.398 33.026 1.00 55.16 184 PRO A C 1
ATOM 1426 O O . PRO A 1 184 ? 22.476 -5.321 32.926 1.00 55.16 184 PRO A O 1
ATOM 1429 N N . GLN A 1 185 ? 24.311 -6.332 33.762 1.00 47.44 185 GLN A N 1
ATOM 1430 C CA . GLN A 1 185 ? 23.602 -7.300 34.602 1.00 47.44 185 GLN A CA 1
ATOM 1431 C C . GLN A 1 185 ? 22.638 -6.555 35.542 1.00 47.44 185 GLN A C 1
ATOM 1433 O O . GLN A 1 185 ? 23.082 -5.779 36.384 1.00 47.44 185 GLN A O 1
ATOM 1438 N N . GLY A 1 186 ? 21.327 -6.771 35.375 1.00 61.34 186 GLY A N 1
ATOM 1439 C CA . GLY A 1 186 ? 20.276 -6.139 36.186 1.00 61.34 186 GLY A CA 1
ATOM 1440 C C . GLY A 1 186 ? 19.447 -5.048 35.494 1.00 61.34 186 GLY A C 1
ATOM 1441 O O . GLY A 1 186 ? 18.551 -4.495 36.128 1.00 61.34 186 GLY A O 1
ATOM 1442 N N . ALA A 1 187 ? 19.693 -4.737 34.217 1.00 77.94 187 ALA A N 1
ATOM 1443 C CA . ALA A 1 187 ? 18.812 -3.855 33.448 1.00 77.94 187 ALA A CA 1
ATOM 1444 C C . ALA A 1 187 ? 17.432 -4.501 33.191 1.00 77.94 187 ALA A C 1
ATOM 1446 O O . ALA A 1 187 ? 17.365 -5.709 32.957 1.00 77.94 187 ALA A O 1
ATOM 1447 N N . PRO A 1 188 ? 16.331 -3.722 33.184 1.00 85.38 188 PRO A N 1
ATOM 1448 C CA . PRO A 1 188 ? 14.983 -4.266 33.000 1.00 85.38 188 PRO A CA 1
ATOM 1449 C C . PRO A 1 188 ? 14.688 -4.686 31.551 1.00 85.38 188 PRO A C 1
ATOM 1451 O O . PRO A 1 188 ? 13.692 -5.363 31.295 1.00 85.38 188 PRO A O 1
ATOM 1454 N N . VAL A 1 189 ? 15.536 -4.271 30.602 1.00 90.44 189 VAL A N 1
ATOM 1455 C CA . VAL A 1 189 ? 15.395 -4.581 29.180 1.00 90.44 189 VAL A CA 1
ATOM 1456 C C . VAL A 1 189 ? 16.704 -5.082 28.572 1.00 90.44 189 VAL A C 1
ATOM 1458 O O . VAL A 1 189 ? 17.798 -4.648 28.940 1.00 90.44 189 VAL A O 1
ATOM 1461 N N . GLU A 1 190 ? 16.581 -5.986 27.607 1.00 91.62 190 GLU A N 1
ATOM 1462 C CA . GLU A 1 190 ? 17.671 -6.516 26.789 1.00 91.62 190 GLU A CA 1
ATOM 1463 C C . GLU A 1 190 ? 17.566 -5.993 25.351 1.00 91.62 190 GLU A C 1
ATOM 1465 O O . GLU A 1 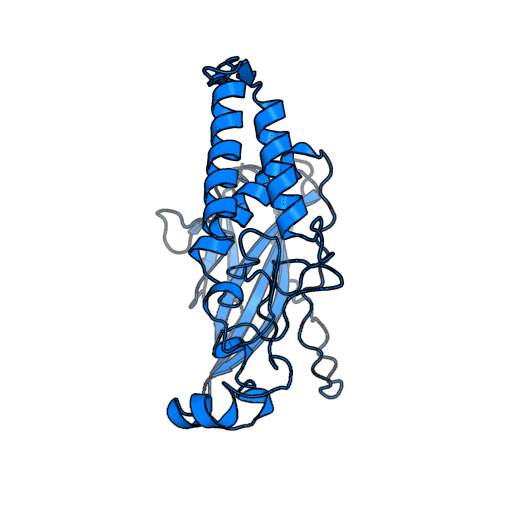190 ? 16.463 -5.837 24.822 1.00 91.62 190 GLU A O 1
ATOM 1470 N N . PHE A 1 191 ? 18.714 -5.734 24.714 1.00 92.06 191 PHE A N 1
ATOM 1471 C CA . PHE A 1 191 ? 18.776 -5.298 23.320 1.00 92.06 191 PHE A CA 1
ATOM 1472 C C . PHE A 1 191 ? 19.350 -6.390 22.417 1.00 92.06 191 PHE A C 1
ATOM 1474 O O . PHE A 1 191 ? 20.560 -6.635 22.409 1.00 92.06 191 PHE A O 1
ATOM 1481 N N . LEU A 1 192 ? 18.503 -6.993 21.586 1.00 91.31 192 LEU A N 1
ATOM 1482 C CA . LEU A 1 192 ? 18.931 -7.977 20.592 1.00 91.31 192 LEU A CA 1
ATOM 1483 C C . LEU A 1 192 ? 19.197 -7.270 19.264 1.00 91.31 192 LEU A C 1
ATOM 1485 O O . LEU A 1 192 ? 18.291 -6.707 18.646 1.00 91.31 192 LEU A O 1
ATOM 1489 N N . HIS A 1 193 ? 20.456 -7.287 18.835 1.00 91.19 193 HIS A N 1
ATOM 1490 C CA . HIS A 1 193 ? 20.917 -6.589 17.641 1.00 91.19 193 HIS A CA 1
ATOM 1491 C C . HIS A 1 193 ? 21.100 -7.551 16.473 1.00 91.19 193 HIS A C 1
ATOM 1493 O O . HIS A 1 193 ? 21.720 -8.605 16.605 1.00 91.19 193 HIS A O 1
ATOM 1499 N N . SER A 1 194 ? 20.621 -7.149 15.299 1.00 89.62 194 SER A N 1
ATOM 1500 C CA . SER A 1 194 ? 20.835 -7.878 14.050 1.00 89.62 194 SER A CA 1
ATOM 1501 C C . SER A 1 194 ? 20.975 -6.924 12.866 1.00 89.62 194 SER A C 1
ATOM 1503 O O . SER A 1 194 ? 20.455 -5.806 12.875 1.00 89.62 194 SER A O 1
ATOM 1505 N N . ILE A 1 195 ? 21.676 -7.363 11.821 1.00 90.62 195 ILE A N 1
ATOM 1506 C CA . ILE A 1 195 ? 21.707 -6.671 10.529 1.00 90.62 195 ILE A CA 1
ATOM 1507 C C . ILE A 1 195 ? 20.648 -7.321 9.646 1.00 90.62 195 ILE A C 1
ATOM 1509 O O . ILE A 1 195 ? 20.729 -8.507 9.342 1.00 90.62 195 ILE A O 1
ATOM 1513 N N . SER A 1 196 ? 19.646 -6.539 9.253 1.00 84.88 196 SER A N 1
ATOM 1514 C CA . SER A 1 196 ? 18.533 -7.014 8.420 1.00 84.88 196 SER A CA 1
ATOM 1515 C C . SER A 1 196 ? 18.787 -6.859 6.920 1.00 84.88 196 SER A C 1
ATOM 1517 O O . SER A 1 196 ? 18.226 -7.606 6.126 1.00 84.88 196 SER A O 1
ATOM 1519 N N . SER A 1 197 ? 19.628 -5.902 6.525 1.00 82.00 197 SER A N 1
ATOM 1520 C CA . SER A 1 197 ? 20.092 -5.732 5.147 1.00 82.00 197 SER A CA 1
ATOM 1521 C C . SER A 1 197 ? 21.377 -4.903 5.100 1.00 82.00 197 SER A C 1
ATOM 1523 O O . SER A 1 197 ? 21.692 -4.175 6.046 1.00 82.00 197 SER A O 1
ATOM 1525 N N . SER A 1 198 ? 22.112 -5.002 3.993 1.00 89.00 198 SER A N 1
ATOM 1526 C CA . SER A 1 198 ? 23.253 -4.142 3.680 1.00 89.00 198 SER A CA 1
ATOM 1527 C C . SER A 1 198 ? 23.292 -3.814 2.189 1.00 89.00 198 SER A C 1
ATOM 1529 O O . SER A 1 198 ? 22.790 -4.572 1.357 1.00 89.00 198 SER A O 1
ATOM 1531 N N . TRP A 1 199 ? 23.847 -2.655 1.849 1.00 84.50 199 TRP A N 1
ATOM 1532 C CA . TRP A 1 199 ? 24.059 -2.228 0.466 1.00 84.50 199 TRP A CA 1
ATOM 1533 C C . TRP A 1 199 ? 25.239 -1.265 0.391 1.00 84.50 199 TRP A C 1
ATOM 1535 O O . TRP A 1 199 ? 25.563 -0.585 1.363 1.00 84.50 199 TRP A O 1
ATOM 1545 N N . THR A 1 200 ? 25.876 -1.192 -0.771 1.00 85.81 200 THR A N 1
ATOM 1546 C CA . THR A 1 200 ? 27.028 -0.316 -0.998 1.00 85.81 200 THR A CA 1
ATOM 1547 C C . THR A 1 200 ? 26.654 0.771 -1.993 1.00 85.81 200 THR A C 1
ATOM 1549 O O . THR A 1 200 ? 26.077 0.486 -3.041 1.00 85.81 200 THR A O 1
ATOM 1552 N N . VAL A 1 201 ? 26.985 2.017 -1.657 1.00 78.56 201 VAL A N 1
ATOM 1553 C CA . VAL A 1 201 ? 26.864 3.179 -2.544 1.00 78.56 201 VAL A CA 1
ATOM 1554 C C . VAL A 1 201 ? 28.251 3.803 -2.665 1.00 78.56 201 VAL A C 1
ATOM 1556 O O . VAL A 1 201 ? 28.814 4.283 -1.679 1.00 78.56 201 VAL A O 1
ATOM 1559 N N . GLY A 1 202 ? 28.833 3.749 -3.865 1.00 89.81 202 GLY A N 1
ATOM 1560 C CA . GLY A 1 202 ? 30.228 4.134 -4.080 1.00 89.81 202 GLY A CA 1
ATOM 1561 C C . GLY A 1 202 ? 31.180 3.262 -3.255 1.00 89.81 202 GLY A C 1
ATOM 1562 O O . GLY A 1 202 ? 31.209 2.046 -3.417 1.00 89.81 202 GLY A O 1
ATOM 1563 N N . THR A 1 203 ? 31.944 3.882 -2.354 1.00 90.06 203 THR A N 1
ATOM 1564 C CA . THR A 1 203 ? 32.888 3.200 -1.447 1.00 90.06 203 THR A CA 1
ATOM 1565 C C . THR A 1 203 ? 32.310 2.909 -0.061 1.00 90.06 203 THR A C 1
ATOM 1567 O O . THR A 1 203 ? 32.982 2.292 0.765 1.00 90.06 203 THR A O 1
ATOM 1570 N N . THR A 1 204 ? 31.083 3.357 0.225 1.00 86.31 204 THR A N 1
ATOM 1571 C CA . THR A 1 204 ? 30.481 3.240 1.559 1.00 86.31 204 THR A CA 1
ATOM 1572 C C . THR A 1 204 ? 29.467 2.108 1.595 1.00 86.31 204 THR A C 1
ATOM 1574 O O . THR A 1 204 ? 28.508 2.093 0.823 1.00 86.31 204 THR A O 1
ATOM 1577 N N . THR A 1 205 ? 29.651 1.179 2.531 1.00 89.88 205 THR A N 1
ATOM 1578 C CA . THR A 1 205 ? 28.659 0.145 2.839 1.00 89.88 205 THR A CA 1
ATOM 1579 C C . THR A 1 205 ? 27.765 0.612 3.979 1.00 89.88 205 THR A C 1
ATOM 1581 O O . THR A 1 205 ? 28.246 0.975 5.054 1.00 89.88 205 THR A O 1
ATOM 1584 N N . TYR A 1 206 ? 26.462 0.576 3.731 1.00 90.38 206 TYR A N 1
ATOM 1585 C CA . TYR A 1 206 ? 25.402 0.880 4.677 1.00 90.38 206 TYR A CA 1
ATOM 1586 C C . TYR A 1 206 ? 24.793 -0.408 5.217 1.00 90.38 206 TYR A C 1
ATOM 1588 O O . TYR A 1 206 ? 24.674 -1.408 4.503 1.00 90.38 206 TYR A O 1
ATOM 1596 N N . TYR A 1 207 ? 24.361 -0.354 6.472 1.00 92.56 207 TYR A N 1
ATOM 1597 C CA . TYR A 1 207 ? 23.713 -1.455 7.168 1.00 92.56 207 TYR A CA 1
ATOM 1598 C C . TYR A 1 207 ? 22.383 -0.986 7.750 1.00 92.56 207 TYR A C 1
ATOM 1600 O O . TYR A 1 207 ? 22.302 0.073 8.375 1.00 92.56 207 TYR A O 1
ATOM 1608 N N . ARG A 1 208 ? 21.336 -1.795 7.575 1.00 91.00 208 ARG A N 1
ATOM 1609 C CA . ARG A 1 208 ? 20.056 -1.636 8.270 1.00 91.00 208 ARG A CA 1
ATOM 1610 C C . ARG A 1 208 ? 20.068 -2.477 9.536 1.00 91.00 208 ARG A C 1
ATOM 1612 O O . ARG A 1 208 ? 19.806 -3.686 9.500 1.00 91.00 208 ARG A O 1
ATOM 1619 N N . HIS A 1 209 ? 20.341 -1.824 10.653 1.00 93.31 209 HIS A N 1
ATOM 1620 C CA . HIS A 1 209 ? 20.348 -2.430 11.973 1.00 93.31 209 HIS A CA 1
ATOM 1621 C C . HIS A 1 209 ? 18.919 -2.555 12.495 1.00 93.31 209 HIS A C 1
ATOM 1623 O O . HIS A 1 209 ? 18.190 -1.570 12.569 1.00 93.31 209 HIS A O 1
ATOM 1629 N N . LYS A 1 210 ? 18.522 -3.773 12.857 1.00 93.75 210 LYS A N 1
ATOM 1630 C CA . LYS A 1 210 ? 17.280 -4.079 13.565 1.00 93.75 210 LYS A CA 1
ATOM 1631 C C . LYS A 1 210 ? 17.629 -4.343 15.025 1.00 93.75 210 LYS A C 1
ATOM 1633 O O . LYS A 1 210 ? 18.444 -5.222 15.310 1.00 93.75 210 LYS A O 1
ATOM 1638 N N . VAL A 1 211 ? 16.997 -3.601 15.927 1.00 95.81 211 VAL A N 1
ATOM 1639 C CA . VAL A 1 211 ? 17.178 -3.746 17.371 1.00 95.81 211 VAL A CA 1
ATOM 1640 C C . VAL A 1 211 ? 15.844 -4.104 17.999 1.00 95.81 211 VAL A C 1
ATOM 1642 O O . VAL A 1 211 ? 14.854 -3.397 17.812 1.00 95.81 211 VAL A O 1
ATOM 1645 N N . ILE A 1 212 ? 15.822 -5.214 18.729 1.00 94.00 212 ILE A N 1
ATOM 1646 C CA . ILE A 1 212 ? 14.681 -5.635 19.539 1.00 94.00 212 ILE A CA 1
ATOM 1647 C C . ILE A 1 212 ? 14.956 -5.214 20.978 1.00 94.00 212 ILE A C 1
ATOM 1649 O O . ILE A 1 212 ? 15.996 -5.564 21.530 1.00 94.00 212 ILE A O 1
ATOM 1653 N N . ILE A 1 213 ? 14.027 -4.475 21.572 1.00 94.56 213 ILE A N 1
ATOM 1654 C CA . ILE A 1 213 ? 14.001 -4.142 22.992 1.00 94.56 213 ILE A CA 1
ATOM 1655 C C . ILE A 1 213 ? 13.061 -5.141 23.656 1.00 94.56 213 ILE A C 1
ATOM 1657 O O . ILE A 1 213 ? 11.858 -5.118 23.399 1.00 94.56 213 ILE A O 1
ATOM 1661 N N . LYS A 1 214 ? 13.600 -6.018 24.497 1.00 93.12 214 LYS A N 1
ATOM 1662 C CA . LYS A 1 214 ? 12.830 -7.039 25.209 1.00 93.12 214 LYS A CA 1
ATOM 1663 C C . LYS A 1 214 ? 12.749 -6.702 26.686 1.00 93.12 214 LYS A C 1
ATOM 1665 O O . LYS A 1 214 ? 13.791 -6.541 27.313 1.00 93.12 214 LYS A O 1
ATOM 1670 N N . ASN A 1 215 ? 11.547 -6.647 27.259 1.00 93.62 215 ASN A N 1
ATOM 1671 C CA . ASN A 1 215 ? 11.405 -6.580 28.714 1.00 93.62 215 ASN A CA 1
ATOM 1672 C C . ASN A 1 215 ? 11.714 -7.954 29.316 1.00 93.62 215 ASN A C 1
ATOM 1674 O O . ASN A 1 215 ? 10.926 -8.893 29.185 1.00 93.62 215 ASN A O 1
ATOM 1678 N N . THR A 1 216 ? 12.862 -8.065 29.976 1.00 91.44 216 THR A N 1
ATOM 1679 C CA . THR A 1 216 ? 13.311 -9.287 30.657 1.00 91.44 216 THR A CA 1
ATOM 1680 C C . THR A 1 216 ? 13.004 -9.265 32.153 1.00 91.44 216 THR A C 1
ATOM 1682 O O . THR A 1 216 ? 13.262 -10.243 32.854 1.00 91.44 216 THR A O 1
ATOM 1685 N N . SER A 1 217 ? 12.433 -8.169 32.656 1.00 88.81 217 SER A N 1
ATOM 1686 C CA . SER A 1 217 ? 12.021 -8.038 34.046 1.00 88.81 217 SER A CA 1
ATOM 1687 C C . SER A 1 217 ? 10.628 -8.622 34.297 1.00 88.81 217 SER A C 1
ATOM 1689 O O . SER A 1 217 ? 9.820 -8.823 33.392 1.00 88.81 217 SER A O 1
ATOM 1691 N N . VAL A 1 218 ? 10.326 -8.859 35.574 1.00 91.00 218 VAL A N 1
ATOM 1692 C CA . VAL A 1 218 ? 8.996 -9.297 36.029 1.00 91.00 218 VAL A CA 1
ATOM 1693 C C . VAL A 1 218 ? 7.991 -8.145 36.155 1.00 91.00 218 VAL A C 1
ATOM 1695 O O . VAL A 1 218 ? 6.832 -8.385 36.485 1.00 91.00 218 VAL A O 1
ATOM 1698 N N . LYS A 1 219 ? 8.414 -6.894 35.925 1.00 92.44 219 LYS A N 1
ATOM 1699 C CA . LYS A 1 219 ? 7.573 -5.695 36.049 1.00 92.44 219 LYS A CA 1
ATOM 1700 C C . LYS A 1 219 ? 7.362 -5.037 34.682 1.00 92.44 219 LYS A C 1
ATOM 1702 O O . LYS A 1 219 ? 8.231 -5.137 33.819 1.00 92.44 219 LYS A O 1
ATOM 1707 N N . PRO A 1 220 ? 6.225 -4.363 34.449 1.00 94.25 220 PRO A N 1
ATOM 1708 C CA . PRO A 1 220 ? 6.093 -3.480 33.297 1.00 94.25 220 PRO A CA 1
ATOM 1709 C C . PRO A 1 220 ? 7.165 -2.387 33.337 1.00 94.25 220 PRO A C 1
ATOM 1711 O O . PRO A 1 220 ? 7.520 -1.923 34.416 1.00 94.25 220 PRO A O 1
ATOM 1714 N N . VAL A 1 221 ? 7.667 -2.000 32.166 1.00 94.00 221 VAL A N 1
ATOM 1715 C CA . VAL A 1 221 ? 8.624 -0.900 32.001 1.00 94.00 221 VAL A CA 1
ATOM 1716 C C . VAL A 1 221 ? 7.917 0.226 31.264 1.00 94.00 221 VAL A C 1
ATOM 1718 O O . VAL A 1 221 ? 7.463 0.047 30.133 1.00 94.00 221 VAL A O 1
ATOM 1721 N N . SER A 1 222 ? 7.821 1.377 31.906 1.00 92.56 222 SER A N 1
ATOM 1722 C CA . SER A 1 222 ? 7.225 2.603 31.380 1.00 92.56 222 SER A CA 1
ATOM 1723 C C . SER A 1 222 ? 8.272 3.706 31.250 1.00 92.56 222 SER A C 1
ATOM 1725 O O . SER A 1 222 ? 9.374 3.592 31.790 1.00 92.56 222 SER A O 1
ATOM 1727 N N . ASP A 1 223 ? 7.962 4.741 30.465 1.00 90.81 223 ASP A N 1
ATOM 1728 C CA . ASP A 1 223 ? 8.808 5.934 30.287 1.00 90.81 223 ASP A CA 1
ATOM 1729 C C . ASP A 1 223 ? 10.284 5.616 29.967 1.00 90.81 223 ASP A C 1
ATOM 1731 O O . ASP A 1 223 ? 11.219 6.281 30.427 1.00 90.81 223 ASP A O 1
ATOM 1735 N N . LEU A 1 224 ? 10.499 4.556 29.175 1.00 93.81 224 LEU A N 1
ATOM 1736 C CA . LEU A 1 224 ? 11.826 4.109 28.771 1.00 93.81 224 LEU A CA 1
ATOM 1737 C C . LEU A 1 224 ? 12.464 5.150 27.846 1.00 93.81 224 LEU A C 1
ATOM 1739 O O . LEU A 1 224 ? 12.041 5.313 26.698 1.00 93.81 224 LEU A O 1
ATOM 1743 N N . LYS A 1 225 ? 13.525 5.795 28.334 1.00 94.31 225 LYS A N 1
ATOM 1744 C CA . LYS A 1 225 ? 14.383 6.692 27.556 1.00 94.31 225 LYS A CA 1
ATOM 1745 C C . LYS A 1 225 ? 15.698 6.008 27.217 1.00 94.31 225 LYS A C 1
ATOM 1747 O O . LYS A 1 225 ? 16.360 5.432 28.085 1.00 94.31 225 LYS A O 1
ATOM 1752 N N . LEU A 1 226 ? 16.092 6.113 25.957 1.00 95.31 226 LEU A N 1
ATOM 1753 C CA . LEU A 1 226 ? 17.302 5.530 25.396 1.00 95.31 226 LEU A CA 1
ATOM 1754 C C . LEU A 1 226 ? 18.220 6.625 24.873 1.00 95.31 226 LEU A C 1
ATOM 1756 O O . LEU A 1 226 ? 17.761 7.503 24.151 1.00 95.31 226 LEU A O 1
ATOM 1760 N N . VAL A 1 227 ? 19.516 6.524 25.153 1.00 96.06 227 VAL A N 1
ATOM 1761 C CA . VAL A 1 227 ? 20.545 7.300 24.449 1.00 96.06 227 VAL A CA 1
ATOM 1762 C C . VAL A 1 227 ? 21.160 6.421 23.368 1.00 96.06 227 VAL A C 1
ATOM 1764 O O . VAL A 1 227 ? 21.590 5.300 23.651 1.00 96.06 227 VAL A O 1
ATOM 1767 N N . ILE A 1 228 ? 21.222 6.931 22.137 1.00 95.19 228 ILE A N 1
ATOM 1768 C CA . ILE A 1 228 ? 21.891 6.262 21.015 1.00 95.19 228 ILE A CA 1
ATOM 1769 C C . ILE A 1 228 ? 23.159 7.043 20.646 1.00 95.19 228 ILE A C 1
ATOM 1771 O O . ILE A 1 228 ? 23.112 8.092 20.006 1.00 95.19 228 ILE A O 1
ATOM 1775 N N . GLU A 1 229 ? 24.316 6.530 21.058 1.00 93.69 229 GLU A N 1
ATOM 1776 C CA . GLU A 1 229 ? 25.633 7.094 20.753 1.00 93.69 229 GLU A CA 1
ATOM 1777 C C . GLU A 1 229 ? 26.151 6.594 19.396 1.00 93.69 229 GLU A C 1
ATOM 1779 O O . GLU A 1 229 ? 25.885 5.463 18.985 1.00 93.69 229 GLU A O 1
ATOM 1784 N N . ASN A 1 230 ? 26.956 7.420 18.717 1.00 92.69 230 ASN A N 1
ATOM 1785 C CA . ASN A 1 230 ? 27.546 7.122 17.400 1.00 92.69 230 ASN A CA 1
ATOM 1786 C C . ASN A 1 230 ? 26.512 6.804 16.305 1.00 92.69 230 ASN A C 1
ATOM 1788 O O . ASN A 1 230 ? 26.808 6.089 15.345 1.00 92.69 230 ASN A O 1
ATOM 1792 N N . LEU A 1 231 ? 25.302 7.340 16.457 1.00 93.25 231 LEU A N 1
ATOM 1793 C CA . LEU A 1 231 ? 24.278 7.315 15.429 1.00 93.25 231 LEU A CA 1
ATOM 1794 C C . LEU A 1 231 ? 24.585 8.388 14.382 1.00 93.25 231 LEU A C 1
ATOM 1796 O O . LEU A 1 231 ? 24.657 9.572 14.711 1.00 93.25 231 LEU A O 1
ATOM 1800 N N . SER A 1 232 ? 24.761 7.980 13.128 1.00 90.81 232 SER A N 1
ATOM 1801 C CA . SER A 1 232 ? 25.031 8.904 12.013 1.00 90.81 232 SER A CA 1
ATOM 1802 C C . SER A 1 232 ? 23.920 8.954 10.966 1.00 90.81 232 SER A C 1
ATOM 1804 O O . SER A 1 232 ? 23.953 9.816 10.090 1.00 90.81 232 SER A O 1
ATOM 1806 N N . GLY A 1 233 ? 22.928 8.065 11.050 1.00 88.38 233 GLY A N 1
ATOM 1807 C CA . GLY A 1 233 ? 21.804 8.034 10.119 1.00 88.38 233 GLY A CA 1
ATOM 1808 C C . GLY A 1 233 ? 20.439 8.005 10.795 1.00 88.38 233 GLY A C 1
ATOM 1809 O O . GLY A 1 233 ? 20.297 8.261 11.990 1.00 88.38 233 GLY A O 1
ATOM 1810 N N . SER A 1 234 ? 19.407 7.751 9.996 1.00 89.25 234 SER A N 1
ATOM 1811 C CA . SER A 1 234 ? 18.012 7.851 10.428 1.00 89.25 234 SER A CA 1
ATOM 1812 C C . SER A 1 234 ? 17.582 6.666 11.301 1.00 89.25 234 SER A C 1
ATOM 1814 O O . SER A 1 234 ? 18.048 5.540 11.113 1.00 89.25 234 SER A O 1
ATOM 1816 N N . VAL A 1 235 ? 16.658 6.936 12.230 1.00 93.69 235 VAL A N 1
ATOM 1817 C CA . VAL A 1 235 ? 16.045 5.970 13.157 1.00 93.69 235 VAL A CA 1
ATOM 1818 C C . VAL A 1 235 ? 14.540 5.914 12.903 1.00 93.69 235 VAL A C 1
ATOM 1820 O O . VAL A 1 235 ? 13.906 6.945 12.689 1.00 93.69 235 VAL A O 1
ATOM 1823 N N . TRP A 1 236 ? 13.963 4.717 12.971 1.00 93.38 236 TRP A N 1
ATOM 1824 C CA . TRP A 1 236 ? 12.530 4.450 12.854 1.00 93.38 236 TRP A CA 1
ATOM 1825 C C . TRP A 1 236 ? 12.074 3.517 13.972 1.00 93.38 236 TRP A C 1
ATOM 1827 O O . TRP A 1 236 ? 12.787 2.580 14.321 1.00 93.38 236 TRP A O 1
ATOM 1837 N N . GLY A 1 237 ? 10.865 3.728 14.492 1.00 90.88 237 GLY A N 1
ATOM 1838 C CA . GLY A 1 237 ? 10.299 2.916 15.579 1.00 90.88 237 GLY A CA 1
ATOM 1839 C C . GLY A 1 237 ? 10.552 3.465 16.986 1.00 90.88 237 GLY A C 1
ATOM 1840 O O . GLY A 1 237 ? 10.076 2.872 17.946 1.00 90.88 237 GLY A O 1
ATOM 1841 N N . LEU A 1 238 ? 11.233 4.609 17.105 1.00 93.88 238 LEU A N 1
ATOM 1842 C CA . LEU A 1 238 ? 11.348 5.398 18.335 1.00 93.88 238 LEU A CA 1
ATOM 1843 C C . LEU A 1 238 ? 10.937 6.849 18.069 1.00 93.88 238 LEU A C 1
ATOM 1845 O O . LEU A 1 238 ? 11.024 7.326 16.934 1.00 93.88 238 LEU A O 1
ATOM 1849 N N . SER A 1 239 ? 10.528 7.550 19.119 1.00 92.25 239 SER A N 1
ATOM 1850 C CA . SER A 1 239 ? 10.223 8.980 19.090 1.00 92.25 239 SER A CA 1
ATOM 1851 C C . SER A 1 239 ? 11.421 9.777 19.624 1.00 92.25 239 SER A C 1
ATOM 1853 O O . SER A 1 239 ? 11.943 9.425 20.679 1.00 92.25 239 SER A O 1
ATOM 1855 N N . PRO A 1 240 ? 11.908 10.819 18.924 1.00 92.88 240 PRO A N 1
ATOM 1856 C CA . PRO A 1 240 ? 12.953 11.684 19.466 1.00 92.88 240 PRO A CA 1
ATOM 1857 C C . PRO A 1 240 ? 12.406 12.498 20.642 1.00 92.88 240 PRO A C 1
ATOM 1859 O O . PRO A 1 240 ? 11.249 12.921 20.617 1.00 92.88 240 PRO A O 1
ATOM 1862 N N . THR A 1 241 ? 13.240 12.753 21.645 1.00 90.88 241 THR A N 1
ATOM 1863 C CA . THR A 1 241 ? 12.902 13.672 22.740 1.00 90.88 241 THR A CA 1
ATOM 1864 C C . THR A 1 241 ? 13.525 15.054 22.500 1.00 90.88 241 THR A C 1
ATOM 1866 O O . THR A 1 241 ? 14.204 15.287 21.499 1.00 90.88 241 THR A O 1
ATOM 1869 N N . GLY A 1 242 ? 13.294 16.002 23.416 1.00 88.25 242 GLY A N 1
ATOM 1870 C CA . GLY A 1 242 ? 13.985 17.298 23.404 1.00 88.25 242 GLY A CA 1
ATOM 1871 C C . GLY A 1 242 ? 15.466 17.225 23.809 1.00 88.25 242 GLY A C 1
ATOM 1872 O O . GLY A 1 242 ? 16.173 18.225 23.714 1.00 88.25 242 GLY A O 1
ATOM 1873 N N . GLU A 1 243 ? 15.939 16.065 24.273 1.00 91.75 243 GLU A N 1
ATOM 1874 C CA . GLU A 1 243 ? 17.318 15.840 24.708 1.00 91.75 243 GLU A CA 1
ATOM 1875 C C . GLU A 1 243 ? 18.162 15.246 23.564 1.00 91.75 243 GLU A C 1
ATOM 1877 O O . GLU A 1 243 ? 17.695 14.450 22.746 1.00 91.75 243 GLU A O 1
ATOM 1882 N N . LYS A 1 244 ? 19.438 15.641 23.482 1.00 90.12 244 LYS A N 1
ATOM 1883 C CA . LYS A 1 244 ? 20.323 15.237 22.381 1.00 90.12 244 LYS A CA 1
ATOM 1884 C C . LYS A 1 244 ? 20.553 13.724 22.382 1.00 90.12 244 LYS A C 1
ATOM 1886 O O . LYS A 1 244 ? 21.031 13.179 23.369 1.00 90.12 244 LYS A O 1
ATOM 1891 N N . ASN A 1 245 ? 20.337 13.093 21.225 1.00 92.44 245 ASN A N 1
ATOM 1892 C CA . ASN A 1 245 ? 20.499 11.649 21.002 1.00 92.44 245 ASN A CA 1
ATOM 1893 C C . ASN A 1 245 ? 19.609 10.772 21.897 1.00 92.44 245 ASN A C 1
ATOM 1895 O O . ASN A 1 245 ? 19.872 9.573 22.024 1.00 92.44 245 ASN A O 1
ATOM 1899 N N . THR A 1 246 ? 18.575 11.358 22.498 1.00 95.88 246 THR A N 1
ATOM 1900 C CA . THR A 1 246 ? 17.653 10.657 23.380 1.00 95.88 246 THR A CA 1
ATOM 1901 C C . THR A 1 246 ? 16.355 10.353 22.647 1.00 95.88 246 THR A C 1
ATOM 1903 O O . THR A 1 246 ? 15.777 11.197 21.959 1.00 95.88 246 THR A O 1
ATOM 1906 N N . TYR A 1 247 ? 15.887 9.127 22.824 1.00 95.94 247 TYR A N 1
ATOM 1907 C CA . TYR A 1 247 ? 14.705 8.587 22.180 1.00 95.94 247 TYR A CA 1
ATOM 1908 C C . TYR A 1 247 ? 13.823 7.881 23.206 1.00 95.94 247 TYR A C 1
ATOM 1910 O O . TYR A 1 247 ? 14.317 7.309 24.174 1.00 95.94 247 TYR A O 1
ATOM 1918 N N . GLU A 1 248 ? 12.521 7.891 22.973 1.00 95.19 248 GLU A N 1
ATOM 1919 C CA . GLU A 1 248 ? 11.520 7.191 23.773 1.00 95.19 248 GLU A CA 1
ATOM 1920 C C . GLU A 1 248 ? 10.711 6.219 22.909 1.00 95.19 248 GLU A C 1
ATOM 1922 O O . GLU A 1 248 ? 10.763 6.249 21.671 1.00 95.19 248 GLU A O 1
ATOM 1927 N N . LEU A 1 249 ? 9.967 5.327 23.564 1.00 92.12 249 LEU A N 1
ATOM 1928 C CA . LEU A 1 249 ? 9.013 4.468 22.870 1.00 92.12 249 LEU A CA 1
ATOM 1929 C C . LEU A 1 249 ? 7.933 5.319 22.178 1.00 92.12 249 LEU A C 1
ATOM 1931 O O . LEU A 1 249 ? 7.559 6.379 22.683 1.00 92.12 249 LEU A O 1
ATOM 1935 N N . PRO A 1 250 ? 7.410 4.880 21.022 1.00 87.00 250 PRO A N 1
ATOM 1936 C CA . PRO A 1 250 ? 6.417 5.657 20.297 1.00 87.00 250 PRO A CA 1
ATOM 1937 C C . PRO A 1 250 ? 5.136 5.838 21.125 1.00 87.00 250 PRO A C 1
ATOM 1939 O O . PRO A 1 250 ? 4.777 4.981 21.925 1.00 87.00 250 PRO A O 1
ATOM 1942 N N . GLN A 1 251 ? 4.396 6.925 20.883 1.00 81.44 251 GLN A N 1
ATOM 1943 C CA . GLN A 1 251 ? 3.198 7.326 21.651 1.00 81.44 251 GLN A CA 1
ATOM 1944 C C . GLN A 1 251 ? 2.143 6.218 21.852 1.00 81.44 251 GLN A C 1
ATOM 1946 O O . GLN A 1 251 ? 1.410 6.239 22.841 1.00 81.44 251 GLN A O 1
ATOM 1951 N N . TRP A 1 252 ? 2.055 5.264 20.921 1.00 78.38 252 TRP A N 1
ATOM 1952 C CA . TRP A 1 252 ? 1.134 4.125 20.972 1.00 78.38 252 TRP A CA 1
ATOM 1953 C C . TRP A 1 252 ? 1.634 2.950 21.834 1.00 78.38 252 TRP A C 1
ATOM 1955 O O . TRP A 1 252 ? 0.858 2.045 22.126 1.00 78.38 252 TRP A O 1
ATOM 1965 N N . LEU A 1 253 ? 2.896 2.963 22.271 1.00 84.56 253 LEU A N 1
ATOM 1966 C CA . LEU A 1 253 ? 3.534 1.940 23.101 1.00 84.56 253 LEU A CA 1
ATOM 1967 C C . LEU A 1 253 ? 4.220 2.575 24.317 1.00 84.56 253 LEU A C 1
ATOM 1969 O O . LEU A 1 253 ? 5.440 2.631 24.407 1.00 84.56 253 LEU A O 1
ATOM 1973 N N . LYS A 1 254 ? 3.426 3.055 25.277 1.00 83.00 254 LYS A N 1
ATOM 1974 C CA . LYS A 1 254 ? 3.948 3.712 26.493 1.00 83.00 254 LYS A CA 1
ATOM 1975 C C . LYS A 1 254 ? 4.484 2.745 27.553 1.00 83.00 254 LYS A C 1
ATOM 1977 O O . LYS A 1 254 ? 5.227 3.160 28.435 1.00 83.00 254 LYS A O 1
ATOM 1982 N N . VAL A 1 255 ? 4.084 1.473 27.486 1.00 91.75 255 VAL A N 1
ATOM 1983 C CA . VAL A 1 255 ? 4.432 0.444 28.473 1.00 91.75 255 VAL A CA 1
ATOM 1984 C C . VAL A 1 255 ? 4.880 -0.824 27.756 1.00 91.75 255 VAL A C 1
ATOM 1986 O O . VAL A 1 255 ? 4.175 -1.338 26.888 1.00 91.75 255 VAL A O 1
ATOM 1989 N N . LEU A 1 256 ? 6.037 -1.348 28.153 1.00 91.75 256 LEU A N 1
ATOM 1990 C CA . LEU A 1 256 ? 6.567 -2.637 27.727 1.00 91.75 256 LEU A CA 1
ATOM 1991 C C . LEU A 1 256 ? 6.275 -3.663 28.833 1.00 91.75 256 LEU A C 1
ATOM 1993 O O . LEU A 1 256 ? 6.909 -3.644 29.887 1.00 91.75 256 LEU A O 1
ATOM 1997 N N . ASN A 1 257 ? 5.295 -4.546 28.635 1.00 92.75 257 ASN A N 1
ATOM 1998 C CA . ASN A 1 257 ? 4.936 -5.568 29.630 1.00 92.75 257 ASN A CA 1
ATOM 1999 C C . ASN A 1 257 ? 6.022 -6.655 29.756 1.00 92.75 257 ASN A C 1
ATOM 2001 O O . ASN A 1 257 ? 6.784 -6.846 28.805 1.00 92.75 257 ASN A O 1
ATOM 2005 N N . PRO A 1 258 ? 6.094 -7.395 30.881 1.00 92.94 258 PRO A N 1
ATOM 2006 C CA . PRO A 1 258 ? 7.021 -8.518 31.038 1.00 92.94 258 PRO A CA 1
ATOM 2007 C C . PRO A 1 258 ? 6.978 -9.479 29.843 1.00 92.94 258 PRO A C 1
ATOM 2009 O O . PRO A 1 258 ? 5.901 -9.891 29.411 1.00 92.94 258 PRO A O 1
ATOM 2012 N N . GLY A 1 259 ? 8.142 -9.802 29.278 1.00 88.56 259 GLY A N 1
ATOM 2013 C CA . GLY A 1 259 ? 8.277 -10.681 28.111 1.00 88.56 259 GLY A CA 1
ATOM 2014 C C . GLY A 1 259 ? 7.868 -10.068 26.767 1.00 88.56 259 GLY A C 1
ATOM 2015 O O . GLY A 1 259 ? 8.074 -10.708 25.738 1.00 88.56 259 GLY A O 1
ATOM 2016 N N . SER A 1 260 ? 7.317 -8.850 26.748 1.00 90.69 260 SER A N 1
ATOM 2017 C CA . SER A 1 260 ? 6.983 -8.147 25.506 1.00 90.69 260 SER A CA 1
ATOM 2018 C C . SER A 1 260 ? 8.221 -7.550 24.848 1.00 90.69 260 SER A C 1
ATOM 2020 O O . SER A 1 260 ? 9.222 -7.238 25.501 1.00 90.69 260 SER A O 1
ATOM 2022 N N . GLU A 1 261 ? 8.121 -7.365 23.537 1.00 92.75 261 GLU A N 1
ATOM 2023 C CA . GLU A 1 261 ? 9.204 -6.886 22.691 1.00 92.75 261 GLU A CA 1
ATOM 2024 C C . GLU A 1 261 ? 8.726 -5.712 21.838 1.00 92.75 261 GLU A C 1
ATOM 2026 O O . GLU A 1 261 ? 7.580 -5.676 21.387 1.00 92.75 261 GLU A O 1
ATOM 2031 N N . CYS A 1 262 ? 9.613 -4.756 21.582 1.00 90.69 262 CYS A N 1
ATOM 2032 C CA . CYS A 1 262 ? 9.404 -3.743 20.559 1.00 90.69 262 CYS A CA 1
ATOM 2033 C C . CYS A 1 262 ? 10.640 -3.615 19.676 1.00 90.69 262 CYS A C 1
ATOM 2035 O O . CYS A 1 262 ? 11.738 -4.024 20.049 1.00 90.69 262 CYS A O 1
ATOM 2037 N N . ILE A 1 263 ? 10.451 -3.106 18.463 1.00 93.25 263 ILE A N 1
ATOM 2038 C CA . ILE A 1 263 ? 11.491 -3.103 17.440 1.00 93.25 263 ILE A CA 1
ATOM 2039 C C . ILE A 1 263 ? 11.697 -1.678 16.967 1.00 93.25 263 ILE A C 1
ATOM 2041 O O . ILE A 1 263 ? 10.743 -1.002 16.584 1.00 93.25 263 ILE A O 1
ATOM 2045 N N . PHE A 1 264 ? 12.956 -1.270 16.904 1.00 95.25 264 PHE A N 1
ATOM 2046 C CA . PHE A 1 264 ? 13.352 -0.094 16.152 1.00 95.25 264 PHE A CA 1
ATOM 2047 C C . PHE A 1 264 ? 14.470 -0.437 15.177 1.00 95.25 264 PHE A C 1
ATOM 2049 O O . PHE A 1 264 ? 15.141 -1.471 15.266 1.00 95.25 264 PHE A O 1
ATOM 2056 N N . VAL A 1 265 ? 14.626 0.424 14.184 1.00 95.62 265 VAL A N 1
ATOM 2057 C CA . VAL A 1 265 ? 15.573 0.249 13.093 1.00 95.62 265 VAL A CA 1
ATOM 2058 C C . VAL A 1 265 ? 16.361 1.527 12.925 1.00 95.62 265 VAL A C 1
ATOM 2060 O O . VAL A 1 265 ? 15.803 2.615 13.023 1.00 95.62 265 VAL A O 1
ATOM 2063 N N . TYR A 1 266 ? 17.641 1.398 12.607 1.00 95.44 266 TYR A N 1
ATOM 2064 C CA . TYR A 1 266 ? 18.427 2.516 12.113 1.00 95.44 266 TYR A CA 1
ATOM 2065 C C . TYR A 1 266 ? 19.299 2.091 10.940 1.00 95.44 266 TYR A C 1
ATOM 2067 O O . TYR A 1 266 ? 19.633 0.915 10.774 1.00 95.44 266 TYR A O 1
ATOM 2075 N N . VAL A 1 267 ? 19.631 3.058 10.095 1.00 92.44 267 VAL A N 1
ATOM 2076 C CA . VAL A 1 267 ? 20.470 2.846 8.916 1.00 92.44 267 VAL A CA 1
ATOM 2077 C C . VAL A 1 267 ? 21.687 3.735 9.030 1.00 92.44 267 VAL A C 1
ATOM 2079 O O . VAL A 1 267 ? 21.533 4.946 9.133 1.00 92.44 267 VAL A O 1
ATOM 2082 N N . GLN A 1 268 ? 22.883 3.156 8.969 1.00 93.19 268 GLN A N 1
ATOM 2083 C CA . GLN A 1 268 ? 24.115 3.936 8.902 1.00 93.19 268 GLN A CA 1
ATOM 2084 C C . GLN A 1 268 ? 25.245 3.200 8.190 1.00 93.19 268 GLN A C 1
ATOM 2086 O O . GLN A 1 268 ? 25.209 1.980 8.021 1.00 93.19 268 GLN A O 1
ATOM 2091 N N . GLY A 1 269 ? 26.240 3.969 7.752 1.00 88.25 269 GLY A N 1
ATOM 2092 C CA . GLY A 1 269 ? 27.530 3.436 7.334 1.00 88.25 269 GLY A CA 1
ATOM 2093 C C . GLY A 1 269 ? 28.474 3.302 8.529 1.00 88.25 269 GLY A C 1
ATOM 2094 O O . GLY A 1 269 ? 28.400 4.084 9.478 1.00 88.25 269 GLY A O 1
ATOM 2095 N N . GLY A 1 270 ? 29.385 2.330 8.468 1.00 80.25 270 GLY A N 1
ATOM 2096 C CA . GLY A 1 270 ? 30.409 2.137 9.498 1.00 80.25 270 GLY A CA 1
ATOM 2097 C C . GLY A 1 270 ? 29.953 1.279 10.693 1.00 80.25 270 GLY A C 1
ATOM 2098 O O . GLY A 1 270 ? 29.176 0.343 10.500 1.00 80.25 270 GLY A O 1
ATOM 2099 N N . PRO A 1 271 ? 30.499 1.506 11.906 1.00 83.88 271 PRO A N 1
ATOM 2100 C CA . PRO A 1 271 ? 30.273 0.638 13.064 1.00 83.88 271 PRO A CA 1
ATOM 2101 C C . PRO A 1 271 ? 28.840 0.732 13.603 1.00 83.88 271 PRO A C 1
ATOM 2103 O O . PRO A 1 271 ? 28.148 1.718 13.377 1.00 83.88 271 PRO A O 1
ATOM 2106 N N . GLN A 1 272 ? 28.410 -0.283 14.357 1.00 90.19 272 GLN A N 1
ATOM 2107 C CA . GLN A 1 272 ? 27.116 -0.309 15.047 1.00 90.19 272 GLN A CA 1
ATOM 2108 C C . GLN A 1 272 ? 26.997 0.852 16.055 1.00 90.19 272 GLN A C 1
ATOM 2110 O O . GLN A 1 272 ? 27.940 1.118 16.803 1.00 90.19 272 GLN A O 1
ATOM 2115 N N . ALA A 1 273 ? 25.835 1.510 16.111 1.00 92.62 273 ALA A N 1
ATOM 2116 C CA . ALA A 1 273 ? 25.540 2.512 17.135 1.00 92.62 273 ALA A CA 1
ATOM 2117 C C . ALA A 1 273 ? 25.420 1.855 18.521 1.00 92.62 273 ALA A C 1
ATOM 2119 O O . ALA A 1 273 ? 25.019 0.693 18.650 1.00 92.62 273 ALA A O 1
ATOM 2120 N N . LYS A 1 274 ? 25.759 2.603 19.571 1.00 92.88 274 LYS A N 1
ATOM 2121 C CA . LYS A 1 274 ? 25.723 2.115 20.952 1.00 92.88 274 LYS A CA 1
ATOM 2122 C C . LYS A 1 274 ? 24.452 2.604 21.636 1.00 92.88 274 LYS A C 1
ATOM 2124 O O . LYS A 1 274 ? 24.195 3.800 21.677 1.00 92.88 274 LYS A O 1
ATOM 2129 N N . ILE A 1 275 ? 23.671 1.672 22.173 1.00 93.56 275 ILE A N 1
ATOM 2130 C CA . ILE A 1 275 ? 22.374 1.953 22.799 1.00 93.56 275 ILE A CA 1
ATOM 2131 C C . ILE A 1 275 ? 22.493 1.790 24.309 1.00 93.56 275 ILE A C 1
ATOM 2133 O O . ILE A 1 275 ? 22.994 0.776 24.798 1.00 93.56 275 ILE A O 1
ATOM 2137 N N . LEU A 1 276 ? 22.043 2.807 25.038 1.00 91.38 276 LEU A N 1
ATOM 2138 C CA . LEU A 1 276 ? 22.100 2.891 26.492 1.00 91.38 276 LEU A CA 1
ATOM 2139 C C . LEU A 1 276 ? 20.723 3.231 27.051 1.00 91.38 276 LEU A C 1
ATOM 2141 O O . LEU A 1 276 ? 19.985 4.020 26.467 1.00 91.38 276 LEU A O 1
ATOM 2145 N N . ILE A 1 277 ? 20.397 2.665 28.211 1.00 92.00 277 ILE A N 1
ATOM 2146 C CA . ILE A 1 277 ? 19.205 3.048 28.971 1.00 92.00 277 ILE A CA 1
ATOM 2147 C C . ILE A 1 277 ? 19.546 4.312 29.757 1.00 92.00 277 ILE A C 1
ATOM 2149 O O . ILE A 1 277 ? 20.487 4.305 30.548 1.00 92.00 277 ILE A O 1
ATOM 2153 N N . GLN A 1 278 ? 18.782 5.379 29.544 1.00 91.00 278 GLN A N 1
ATOM 2154 C CA . GLN A 1 278 ? 18.911 6.624 30.299 1.00 91.00 278 GLN A CA 1
ATOM 2155 C C . GLN A 1 278 ? 18.044 6.602 31.557 1.00 91.00 278 GLN A C 1
ATOM 2157 O O . GLN A 1 278 ? 18.514 6.926 32.644 1.00 91.00 278 GLN A O 1
ATOM 2162 N N . SER A 1 279 ? 16.775 6.221 31.408 1.00 90.62 279 SER A N 1
ATOM 2163 C CA . SER A 1 279 ? 15.803 6.139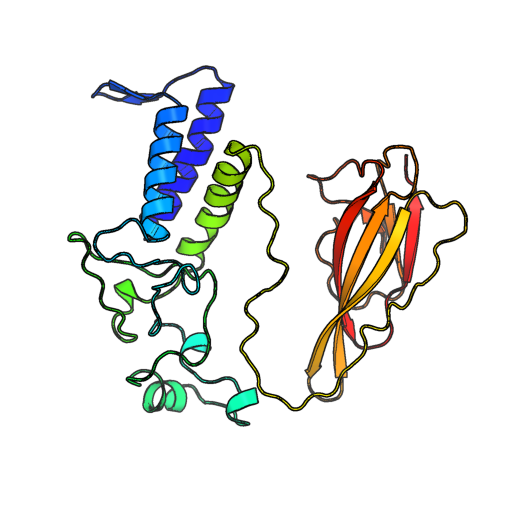 32.500 1.00 90.62 279 SER A CA 1
ATOM 2164 C C . SER A 1 279 ? 14.643 5.219 32.132 1.00 90.62 279 SER A C 1
ATOM 2166 O O . SER A 1 279 ? 14.405 4.956 30.954 1.00 90.62 279 SER A O 1
ATOM 2168 N N . PHE A 1 280 ? 13.923 4.751 33.147 1.00 91.81 280 PHE A N 1
ATOM 2169 C CA . PHE A 1 280 ? 12.680 3.989 33.035 1.00 91.81 280 PHE A CA 1
ATOM 2170 C C . PHE A 1 280 ? 11.909 4.068 34.363 1.00 91.81 280 PHE A C 1
ATOM 2172 O O . PHE A 1 280 ? 12.500 4.433 35.386 1.00 91.81 280 PHE A O 1
ATOM 2179 N N . HIS A 1 281 ? 10.630 3.692 34.350 1.00 86.00 281 HIS A N 1
ATOM 2180 C CA . HIS A 1 281 ? 9.794 3.528 35.540 1.00 86.00 281 HIS A CA 1
ATOM 2181 C C . HIS A 1 281 ? 9.123 2.154 35.582 1.00 86.00 281 HIS A C 1
ATOM 2183 O O . HIS A 1 281 ? 8.553 1.745 34.541 1.00 86.00 281 HIS A O 1
#